Protein AF-C3VTH7-F1 (afdb_monomer)

pLDDT: mean 86.6, std 9.26, range [52.28, 96.31]

Secondary structure (DSSP, 8-state):
-HHHHHHHHHHHHHHHHHHHHHHHHHHHHHHHHHHHHHHHHHHHHHHHHHHHHHHHHHTT-S-TTS-SS-HHHHHHHHHHHHHHHHHHHHHTS-HHHHHHHHHTS-HHHHHHHHHHHHHHHHHHHHHHHHHHHHHHHHHHS--SSGGGHHHHHHHHHHHHHHHHHHHHHHHHHHHHHHHHHT-S-HHHHHHHHHHHHHHHHHHHTS---HHHHHHHHHHHHHHHHHHHHHHHH-

InterPro domains:
  IPR008010 Tapt1 family [PF05346] (70-234)
  IPR008010 Tapt1 family [PTHR13317] (2-234)

Solvent-accessible surface area (backbone atoms only — not comparable to full-atom values): 13017 Å² total; per-residue (Å²): 111,70,74,58,50,53,51,52,48,59,66,44,48,61,58,56,48,50,54,51,43,52,52,45,38,52,52,52,47,51,58,53,47,37,60,72,56,52,43,58,55,50,25,51,52,37,50,49,46,63,53,50,55,56,50,36,41,74,70,66,78,47,77,89,85,62,78,87,69,55,63,68,44,52,51,38,44,53,53,44,51,46,51,53,53,37,53,57,57,54,72,72,53,61,63,68,59,53,41,54,59,59,63,74,51,54,66,71,60,51,51,53,49,50,54,52,47,53,54,47,50,57,52,47,54,58,52,44,52,58,47,52,49,52,39,51,51,62,68,56,54,87,76,90,53,81,78,61,58,66,60,45,53,60,46,48,54,50,43,44,54,49,54,39,52,50,52,51,51,53,50,53,49,41,43,50,50,40,46,47,73,73,38,91,56,60,64,54,55,52,52,56,53,52,50,54,51,54,53,50,55,58,54,74,75,51,89,71,55,75,69,58,46,51,54,49,53,55,49,50,33,52,49,51,47,50,53,52,50,43,61,69,74,93

Organism: Anopheles gambiae (NCBI:txid7165)

Sequence (234 aa):
SARREKIYSFFKIPRELESFVLYGVLQCADSFLYIYTFLPIRYLLALWALITRPLARCLGLRRPSQRLLAPAEICDLLKGTIWIICSYTLLYVDTNMLYHMIKSQSIIKLYIFYNMLEVGDRLLSAFGQDTIDALFWTATEPKHSKRQHLGTIPHFLFAIVYVTMHSVLVMFQATSLNVAINSNNKGLLTIMMSNNFVELKGSVFKKFDKNNLFQLSCSDVRERFHLSVLMLIV

Nearest PDB structures (foldseek):
  2q13-assembly1_A-2  TM=1.975E-01  e=2.210E-01  Homo sapiens
  2z0o-assembly1_A-2  TM=2.169E-01  e=4.502E-01  Homo sapiens
  5oge-assembly1_A  TM=1.852E-01  e=6.761E-01  Saccharomyces cerevisiae S288C

Radius of gyration: 23.54 Å; Cα contacts (8 Å, |Δi|>4): 114; chains: 1; bounding box: 56×56×72 Å

Mean predicted aligned error: 7.2 Å

Foldseek 3Di:
DVVVVVVVVVVVVVVVLVVVLVVLLVVLVVVVVCLVPVLVVLLVVLVVLLPVQVVCVVVVNDDPPDDSDDLVSQLSNLSVVLVVLLVVLVVPDDLVVLLVVLLPDDLVVLLVVLVVLVVVLVVLVVVLVVLSVVLSCLSNDDDPDPVSVVVNVVSSVVNSVSSNVSVVSLSN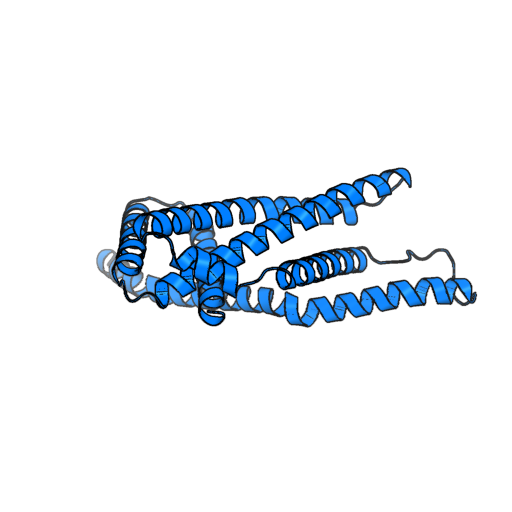NLSSVVSQVPDPPCVSVVVVVVVVVVVVVVVVPDDDDPVRVVVVSSVVSSVVSSVVVSVVVD

Structure (mmCIF, N/CA/C/O backbone):
data_AF-C3VTH7-F1
#
_entry.id   AF-C3VTH7-F1
#
loop_
_atom_site.group_PDB
_atom_site.id
_atom_site.type_symbol
_atom_site.label_atom_id
_atom_site.label_alt_id
_atom_site.label_comp_id
_atom_site.label_asym_id
_atom_site.label_entity_id
_atom_site.label_seq_id
_atom_site.pdbx_PDB_ins_code
_atom_site.Cartn_x
_atom_site.Cartn_y
_atom_site.Cartn_z
_atom_site.occupancy
_atom_site.B_iso_or_equiv
_atom_site.auth_seq_id
_atom_site.auth_comp_id
_atom_site.auth_asym_id
_atom_site.auth_atom_id
_atom_site.pdbx_PDB_model_num
ATOM 1 N N . SER A 1 1 ? -3.922 33.456 32.406 1.00 75.25 1 SER A N 1
ATOM 2 C CA . SER A 1 1 ? -3.815 33.304 30.937 1.00 75.25 1 SER A CA 1
ATOM 3 C C . SER A 1 1 ? -3.544 31.853 30.545 1.00 75.25 1 SER A C 1
ATOM 5 O O . SER A 1 1 ? -4.412 31.254 29.923 1.00 75.25 1 SER A O 1
ATOM 7 N N . ALA A 1 2 ? -2.457 31.234 31.023 1.00 79.88 2 ALA A N 1
ATOM 8 C CA . ALA A 1 2 ? -2.012 29.887 30.620 1.00 79.88 2 ALA A CA 1
ATOM 9 C C . ALA A 1 2 ? -3.057 28.747 30.717 1.00 79.88 2 ALA A C 1
ATOM 11 O O . ALA A 1 2 ? -3.086 27.856 29.873 1.00 79.88 2 ALA A O 1
ATOM 12 N N . ARG A 1 3 ? -3.953 28.749 31.721 1.00 81.75 3 ARG A N 1
ATOM 13 C CA . ARG A 1 3 ? -5.015 27.723 31.835 1.00 81.75 3 ARG A CA 1
ATOM 14 C C . ARG A 1 3 ? -6.080 27.851 30.737 1.00 81.75 3 ARG A C 1
ATOM 16 O O . ARG A 1 3 ? -6.577 26.834 30.271 1.00 81.75 3 ARG A O 1
ATOM 23 N N . ARG A 1 4 ? -6.401 29.079 30.308 1.00 84.81 4 ARG A N 1
ATOM 24 C CA . ARG A 1 4 ? -7.339 29.336 29.201 1.00 84.81 4 ARG A CA 1
ATOM 25 C C . ARG A 1 4 ? -6.713 28.972 27.856 1.00 84.81 4 ARG A C 1
ATOM 27 O O . ARG A 1 4 ? -7.363 28.317 27.055 1.00 84.81 4 ARG A O 1
ATOM 34 N N . GLU A 1 5 ? -5.441 29.304 27.648 1.00 85.00 5 GLU A N 1
ATOM 35 C CA . GLU A 1 5 ? -4.697 28.914 26.439 1.00 85.00 5 GLU A CA 1
ATOM 36 C C . GLU A 1 5 ? -4.624 27.398 26.262 1.00 85.00 5 GLU A C 1
ATOM 38 O O . GLU A 1 5 ? -4.862 26.908 25.166 1.00 85.00 5 GLU A O 1
ATOM 43 N N . LYS A 1 6 ? -4.394 26.631 27.338 1.00 85.94 6 LYS A N 1
ATOM 44 C CA . LYS A 1 6 ? -4.433 25.159 27.271 1.00 85.94 6 LYS A CA 1
ATOM 45 C C . LYS A 1 6 ? -5.787 24.623 26.803 1.00 85.94 6 LYS A C 1
ATOM 47 O O . LYS A 1 6 ? -5.818 23.671 26.032 1.00 85.94 6 LYS A O 1
ATOM 52 N N . ILE A 1 7 ? -6.886 25.234 27.246 1.00 87.75 7 ILE A N 1
ATOM 53 C CA . ILE A 1 7 ? -8.241 24.844 26.835 1.00 87.75 7 ILE A CA 1
ATOM 54 C C . ILE A 1 7 ? -8.470 25.192 25.359 1.00 87.75 7 ILE A C 1
ATOM 56 O O . ILE A 1 7 ? -8.942 24.346 24.607 1.00 87.75 7 ILE A O 1
ATOM 60 N N . TYR A 1 8 ? -8.075 26.387 24.912 1.00 88.31 8 TYR A N 1
ATOM 61 C CA . TYR A 1 8 ? -8.173 26.754 23.494 1.00 88.31 8 TYR A CA 1
ATOM 62 C C . TYR A 1 8 ? -7.322 25.850 22.598 1.00 88.31 8 TYR A C 1
ATOM 64 O O . TYR A 1 8 ? -7.794 25.408 21.553 1.00 88.31 8 TYR A O 1
ATOM 72 N N . SER A 1 9 ? -6.106 25.507 23.028 1.00 85.81 9 SER A N 1
ATOM 73 C CA . SER A 1 9 ? -5.268 24.528 22.336 1.00 85.81 9 SER A CA 1
ATOM 74 C C . SER A 1 9 ? -5.936 23.156 22.283 1.00 85.81 9 SER A C 1
ATOM 76 O O . SER A 1 9 ? -5.917 22.527 21.232 1.00 85.81 9 SER A O 1
ATOM 78 N N . PHE A 1 10 ? -6.594 22.715 23.359 1.00 87.94 10 PHE A N 1
ATOM 79 C CA . PHE A 1 10 ? -7.331 21.450 23.379 1.00 87.94 10 PHE A CA 1
ATOM 80 C C . PHE A 1 10 ? -8.460 21.404 22.341 1.00 87.94 10 PHE A C 1
ATOM 82 O O . PHE A 1 10 ? -8.601 20.403 21.648 1.00 87.94 10 PHE A O 1
ATOM 89 N N . PHE A 1 11 ? -9.205 22.500 22.164 1.00 88.75 11 PHE A N 1
ATOM 90 C CA . PHE A 1 11 ? -10.231 22.599 21.118 1.00 88.75 11 PHE A CA 1
ATOM 91 C C . PHE A 1 11 ? -9.657 22.745 19.703 1.00 88.75 11 PHE A C 1
ATOM 93 O O . PHE A 1 11 ? -10.297 22.336 18.738 1.00 88.75 11 PHE A O 1
ATOM 100 N N . LYS A 1 12 ? -8.452 23.308 19.558 1.00 91.38 12 LYS A N 1
ATOM 101 C CA . LYS A 1 12 ? -7.790 23.462 18.256 1.00 91.38 12 LYS A CA 1
ATOM 102 C C . LYS A 1 12 ? -7.184 22.151 17.743 1.00 91.38 12 LYS A C 1
ATOM 104 O O . LYS A 1 12 ? -7.258 21.885 16.549 1.00 91.38 12 LYS A O 1
ATOM 109 N N . ILE A 1 13 ? -6.633 21.322 18.634 1.00 90.38 13 ILE A N 1
ATOM 110 C CA . ILE A 1 13 ? -5.997 20.036 18.297 1.00 90.38 13 ILE A CA 1
ATOM 111 C C . ILE A 1 13 ? -6.850 19.142 17.377 1.00 90.38 13 ILE A C 1
ATOM 113 O O . ILE A 1 13 ? -6.311 18.730 16.353 1.00 90.38 13 ILE A O 1
ATOM 117 N N . PRO A 1 14 ? -8.136 18.840 17.656 1.00 90.75 14 PRO A N 1
ATOM 118 C CA . PRO A 1 14 ? -8.921 17.955 16.794 1.00 90.75 14 PRO A CA 1
ATOM 119 C C . PRO A 1 14 ? -9.104 18.515 15.379 1.00 90.75 14 PRO A C 1
ATOM 121 O O . PRO A 1 14 ? -9.050 17.752 14.424 1.00 90.75 14 PRO A O 1
ATOM 124 N N . ARG A 1 15 ? -9.240 19.838 15.226 1.00 91.19 15 ARG A N 1
ATOM 125 C CA . ARG A 1 15 ? -9.396 20.484 13.913 1.00 91.19 15 ARG A CA 1
ATOM 126 C C . ARG A 1 15 ? -8.121 20.410 13.067 1.00 91.19 15 ARG A C 1
ATOM 128 O O . ARG A 1 15 ? -8.181 20.170 11.862 1.00 91.19 15 ARG A O 1
ATOM 135 N N . GLU A 1 16 ? -6.966 20.626 13.692 1.00 92.31 16 GLU A N 1
ATOM 136 C CA . GLU A 1 16 ? -5.665 20.495 13.019 1.00 92.31 16 GLU A CA 1
ATOM 137 C C . GLU A 1 16 ? -5.366 19.025 12.685 1.00 92.31 16 GLU A C 1
ATOM 139 O O . GLU A 1 16 ? -4.885 18.721 11.595 1.00 92.31 16 GLU A O 1
ATOM 144 N N . LEU A 1 17 ? -5.713 18.102 13.593 1.00 91.56 17 LEU A N 1
ATOM 145 C CA . LEU A 1 17 ? -5.607 16.659 13.371 1.00 91.56 17 LEU A CA 1
ATOM 146 C C . LEU A 1 17 ? -6.483 16.214 12.193 1.00 91.56 17 LEU A C 1
ATOM 148 O O . LEU A 1 17 ? -6.014 15.478 11.335 1.00 91.56 17 LEU A O 1
ATOM 152 N N . GLU A 1 18 ? -7.734 16.667 12.128 1.00 93.06 18 GLU A N 1
ATOM 153 C CA . GLU A 1 18 ? -8.658 16.333 11.041 1.00 93.06 18 GLU A CA 1
ATOM 154 C C . GLU A 1 18 ? -8.137 16.828 9.686 1.00 93.06 18 GLU A C 1
ATOM 156 O O . GLU A 1 18 ? -8.137 16.077 8.712 1.00 93.06 18 GLU A O 1
ATOM 161 N N . SER A 1 19 ? -7.596 18.049 9.641 1.00 94.19 19 SER A N 1
ATOM 162 C CA . SER A 1 19 ? -6.969 18.599 8.431 1.00 94.19 19 SER A CA 1
ATOM 163 C C . SER A 1 19 ? -5.752 17.772 7.992 1.00 94.19 19 SER A C 1
ATOM 165 O O . SER A 1 19 ? -5.586 17.493 6.805 1.00 94.19 19 SER A O 1
ATOM 167 N N . PHE A 1 20 ? -4.925 17.331 8.947 1.00 95.19 20 PHE A N 1
ATOM 168 C CA . PHE A 1 20 ? -3.791 16.440 8.689 1.00 95.19 20 PHE A CA 1
ATOM 169 C C . PHE A 1 20 ? -4.238 15.068 8.163 1.00 95.19 20 PHE A C 1
ATOM 171 O O . PHE A 1 20 ? -3.686 14.584 7.175 1.00 95.19 20 PHE A O 1
ATOM 178 N N . VAL A 1 21 ? -5.251 14.457 8.786 1.00 94.38 21 VAL A N 1
ATOM 179 C CA . VAL A 1 21 ? -5.794 13.157 8.366 1.00 94.38 21 VAL A CA 1
ATOM 180 C C . VAL A 1 21 ? -6.370 13.252 6.957 1.00 94.38 21 VAL A C 1
ATOM 182 O O . VAL A 1 21 ? -6.056 12.405 6.128 1.00 94.38 21 VAL A O 1
ATOM 185 N N . LEU A 1 22 ? -7.149 14.295 6.652 1.00 95.19 22 LEU A N 1
ATOM 186 C CA . LEU A 1 22 ? -7.720 14.497 5.320 1.00 95.19 22 LEU A CA 1
ATOM 187 C C . LEU A 1 22 ? -6.626 14.639 4.253 1.00 95.19 22 LEU A C 1
ATOM 189 O O . LEU A 1 22 ? -6.685 13.971 3.222 1.00 95.19 22 LEU A O 1
ATOM 193 N N . TYR A 1 23 ? -5.608 15.465 4.513 1.00 96.31 23 TYR A N 1
ATOM 194 C CA . TYR A 1 23 ? -4.475 15.621 3.602 1.00 96.31 23 TYR A CA 1
ATOM 195 C C . TYR A 1 23 ? -3.730 14.298 3.384 1.00 96.31 23 TYR A C 1
ATOM 197 O O . TYR A 1 23 ? -3.434 13.932 2.248 1.00 96.31 23 TYR A O 1
ATOM 205 N N . GLY A 1 24 ? -3.461 13.545 4.453 1.00 96.12 24 GLY A N 1
ATOM 206 C CA . GLY A 1 24 ? -2.778 12.261 4.336 1.00 96.12 24 GLY A CA 1
ATOM 207 C C . GLY A 1 24 ? -3.615 11.200 3.609 1.00 96.12 24 GLY A C 1
ATOM 208 O O . GLY A 1 24 ? -3.067 10.460 2.798 1.00 96.12 24 GLY A O 1
ATOM 209 N N . VAL A 1 25 ? -4.940 11.168 3.805 1.00 95.50 25 VAL A N 1
ATOM 210 C CA . VAL A 1 25 ? -5.847 10.292 3.041 1.00 95.50 25 VAL A CA 1
ATOM 211 C C . VAL A 1 25 ? -5.816 10.645 1.554 1.00 95.50 25 VAL A C 1
ATOM 213 O O . VAL A 1 25 ? -5.719 9.743 0.725 1.00 95.50 25 VAL A O 1
ATOM 216 N N . LEU A 1 26 ? -5.840 11.935 1.201 1.00 96.25 26 LEU A N 1
ATOM 217 C CA . LEU A 1 26 ? -5.715 12.381 -0.191 1.00 96.25 26 LEU A CA 1
ATOM 218 C C . LEU A 1 26 ? -4.360 11.989 -0.799 1.00 96.25 26 LEU A C 1
ATOM 220 O O . LEU A 1 26 ? -4.320 11.526 -1.934 1.00 96.25 26 LEU A O 1
ATOM 224 N N . GLN A 1 27 ? -3.267 12.095 -0.039 1.00 96.19 27 GLN A N 1
ATOM 225 C CA . GLN A 1 27 ? -1.937 11.663 -0.480 1.00 96.19 27 GLN A CA 1
ATOM 226 C C . GLN A 1 27 ? -1.866 10.142 -0.714 1.00 96.19 27 GLN A C 1
ATOM 228 O O . GLN A 1 27 ? -1.263 9.682 -1.690 1.00 96.19 27 GLN A O 1
ATOM 233 N N . CYS A 1 28 ? -2.479 9.346 0.167 1.00 95.50 28 CYS A N 1
ATOM 234 C CA . CYS A 1 28 ? -2.591 7.898 -0.013 1.00 95.50 28 CYS A CA 1
ATOM 235 C C . CYS A 1 28 ? -3.458 7.550 -1.230 1.00 95.50 28 CYS A C 1
ATOM 237 O O . CYS A 1 28 ? -3.086 6.669 -2.004 1.00 95.50 28 CYS A O 1
ATOM 239 N N . ALA A 1 29 ? -4.567 8.267 -1.430 1.00 95.19 29 ALA A N 1
ATOM 240 C CA . ALA A 1 29 ? -5.443 8.098 -2.583 1.00 95.19 29 ALA A CA 1
ATOM 241 C C . ALA A 1 29 ? -4.725 8.424 -3.900 1.00 95.19 29 ALA A C 1
ATOM 243 O O . ALA A 1 29 ? -4.806 7.631 -4.833 1.00 95.19 29 ALA A O 1
ATOM 244 N N . ASP A 1 30 ? -3.972 9.525 -3.964 1.00 96.19 30 ASP A N 1
ATOM 245 C CA . ASP A 1 30 ? -3.136 9.878 -5.119 1.00 96.19 30 ASP A CA 1
ATOM 246 C C . ASP A 1 30 ? -2.111 8.775 -5.429 1.00 96.19 30 ASP A C 1
ATOM 248 O O . ASP A 1 30 ? -2.040 8.271 -6.550 1.00 96.19 30 ASP A O 1
ATOM 252 N N . SER A 1 31 ? -1.399 8.299 -4.402 1.00 93.81 31 SER A N 1
ATOM 253 C CA . SER A 1 31 ? -0.416 7.215 -4.540 1.00 93.81 31 SER A CA 1
ATOM 254 C C . SER A 1 31 ? -1.052 5.904 -5.022 1.00 93.81 31 SER A C 1
ATOM 256 O O . SER A 1 31 ? -0.468 5.191 -5.837 1.00 93.81 31 SER A O 1
ATOM 258 N N . PHE A 1 32 ? -2.258 5.582 -4.548 1.00 93.44 32 PHE A N 1
ATOM 259 C CA . PHE A 1 32 ? -3.018 4.410 -4.979 1.00 93.44 32 PHE A CA 1
ATOM 260 C C . PHE A 1 32 ? -3.495 4.555 -6.430 1.00 93.44 32 PHE A C 1
ATOM 262 O O . PHE A 1 32 ? -3.259 3.670 -7.252 1.00 93.44 32 PHE A O 1
ATOM 269 N N . LEU A 1 33 ? -4.100 5.693 -6.779 1.00 93.81 33 LEU A N 1
ATOM 270 C CA . LEU A 1 33 ? -4.571 5.988 -8.133 1.00 93.81 33 LEU A CA 1
ATOM 271 C C . LEU A 1 33 ? -3.427 6.020 -9.147 1.00 93.81 33 LEU A C 1
ATOM 273 O O . LEU A 1 33 ? -3.621 5.604 -10.291 1.00 93.81 33 LEU A O 1
ATOM 277 N N . TYR A 1 34 ? -2.229 6.442 -8.740 1.00 94.31 34 TYR A N 1
ATOM 278 C CA . TYR A 1 34 ? -1.039 6.413 -9.584 1.00 94.31 34 TYR A CA 1
ATOM 279 C C . TYR A 1 34 ? -0.721 5.004 -10.107 1.00 94.31 34 TYR A C 1
ATOM 281 O O . TYR A 1 34 ? -0.370 4.843 -11.280 1.00 94.31 34 TYR A O 1
ATOM 289 N N . ILE A 1 35 ? -0.893 3.977 -9.268 1.00 92.12 35 ILE A N 1
ATOM 290 C CA . ILE A 1 35 ? -0.658 2.573 -9.639 1.00 92.12 35 ILE A CA 1
ATOM 291 C C . ILE A 1 35 ? -1.654 2.117 -10.715 1.00 92.12 35 ILE A C 1
ATOM 293 O O . ILE A 1 35 ? -1.272 1.382 -11.619 1.00 92.12 35 ILE A O 1
ATOM 297 N N . TYR A 1 36 ? -2.908 2.573 -10.670 1.00 89.88 36 TYR A N 1
ATOM 298 C CA . TYR A 1 36 ? -3.930 2.161 -11.642 1.00 89.88 36 TYR A CA 1
ATOM 299 C C . TYR A 1 36 ? -3.948 2.994 -12.925 1.00 89.88 36 TYR A C 1
ATOM 301 O O . TYR A 1 36 ? -4.360 2.494 -13.966 1.00 89.88 36 TYR A O 1
ATOM 309 N N . THR A 1 37 ? -3.528 4.258 -12.873 1.00 92.81 37 THR A N 1
ATOM 310 C CA . THR A 1 37 ? -3.651 5.189 -14.007 1.00 92.81 37 THR A CA 1
ATOM 311 C C . THR A 1 37 ? -2.321 5.391 -14.726 1.00 92.81 37 THR A C 1
ATOM 313 O O . THR A 1 37 ? -2.178 5.043 -15.897 1.00 92.81 37 THR A O 1
ATOM 316 N N . PHE A 1 38 ? -1.315 5.913 -14.028 1.00 93.31 38 PHE A N 1
ATOM 317 C CA . PHE A 1 38 ? -0.040 6.299 -14.628 1.00 93.31 38 PHE A CA 1
ATOM 318 C C . PHE A 1 38 ? 0.894 5.112 -14.870 1.00 93.31 38 PHE A C 1
ATOM 320 O O . PHE A 1 38 ? 1.565 5.068 -15.904 1.00 93.31 38 PHE A O 1
ATOM 327 N N . LEU A 1 39 ? 0.946 4.143 -13.952 1.00 91.75 39 LEU A N 1
ATOM 328 C CA . LEU A 1 39 ? 1.825 2.978 -14.081 1.00 91.75 39 LEU A CA 1
ATOM 329 C C . LEU A 1 39 ? 1.565 2.142 -15.353 1.00 91.75 39 LEU A C 1
ATOM 331 O O . LEU A 1 39 ? 2.543 1.880 -16.056 1.00 91.75 39 LEU A O 1
ATOM 335 N N . PRO A 1 40 ? 0.323 1.747 -15.717 1.00 92.19 40 PRO A N 1
ATOM 336 C CA . PRO A 1 40 ? 0.098 0.963 -16.933 1.00 92.19 40 PRO A CA 1
ATOM 337 C C . PRO A 1 40 ? 0.444 1.746 -18.203 1.00 92.19 40 PRO A C 1
ATOM 339 O O . PRO A 1 40 ? 1.038 1.185 -19.122 1.00 92.19 40 PRO A O 1
ATOM 342 N N . ILE A 1 41 ? 0.159 3.052 -18.246 1.00 92.62 41 ILE A N 1
ATOM 343 C CA . ILE A 1 41 ? 0.527 3.910 -19.383 1.00 92.62 41 ILE A CA 1
ATOM 344 C C . ILE A 1 41 ? 2.052 3.944 -19.546 1.00 92.62 41 ILE A C 1
ATOM 346 O O . ILE A 1 41 ? 2.569 3.713 -20.640 1.00 92.62 41 ILE A O 1
ATOM 350 N N . ARG A 1 42 ? 2.794 4.175 -18.454 1.00 92.31 42 ARG A N 1
ATOM 351 C CA . ARG A 1 42 ? 4.266 4.175 -18.464 1.00 92.31 42 ARG A CA 1
ATOM 352 C C . ARG A 1 42 ? 4.841 2.812 -18.836 1.00 92.31 42 ARG A C 1
ATOM 354 O O . ARG A 1 42 ? 5.802 2.751 -19.600 1.00 92.31 42 ARG A O 1
ATOM 361 N N . TYR A 1 43 ? 4.232 1.731 -18.354 1.00 92.12 43 TYR A N 1
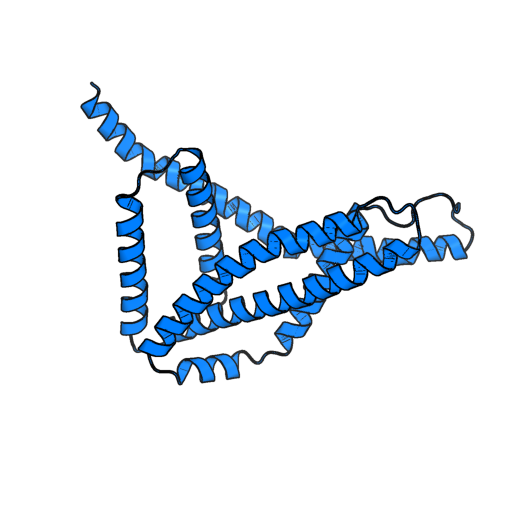ATOM 362 C CA . TYR A 1 43 ? 4.615 0.366 -18.697 1.00 92.12 43 TYR A CA 1
ATOM 363 C C . TYR A 1 43 ? 4.476 0.097 -20.201 1.00 92.12 43 TYR A C 1
ATOM 365 O O . TYR A 1 43 ? 5.417 -0.390 -20.826 1.00 92.12 43 TYR A O 1
ATOM 373 N N . LEU A 1 44 ? 3.347 0.481 -20.809 1.00 91.31 44 LEU A N 1
ATOM 374 C CA . LEU A 1 44 ? 3.117 0.336 -22.250 1.00 91.31 44 LEU A CA 1
ATOM 375 C C . LEU A 1 44 ? 4.106 1.164 -23.079 1.00 91.31 44 LEU A C 1
ATOM 377 O O . LEU A 1 44 ? 4.642 0.664 -24.067 1.00 91.31 44 LEU A O 1
ATOM 381 N N . LEU A 1 45 ? 4.403 2.400 -22.666 1.00 89.12 45 LEU A N 1
ATOM 382 C CA . LEU A 1 45 ? 5.404 3.242 -23.331 1.00 89.12 45 LEU A CA 1
ATOM 383 C C . LEU A 1 45 ? 6.813 2.640 -23.241 1.00 89.12 45 LEU A C 1
ATOM 385 O O . LEU A 1 45 ? 7.539 2.616 -24.238 1.00 89.12 45 LEU A O 1
ATOM 389 N N . ALA A 1 46 ? 7.193 2.116 -22.074 1.00 88.75 46 ALA A N 1
ATOM 390 C CA . ALA A 1 46 ? 8.476 1.448 -21.882 1.00 88.75 46 ALA A CA 1
ATOM 391 C C . ALA A 1 46 ? 8.570 0.150 -22.703 1.00 88.75 46 ALA A C 1
ATOM 393 O O . ALA A 1 46 ? 9.618 -0.136 -23.283 1.00 88.75 46 ALA A O 1
ATOM 394 N N . LEU A 1 47 ? 7.472 -0.602 -22.825 1.00 88.00 47 LEU A N 1
ATOM 395 C CA . LEU A 1 47 ? 7.389 -1.807 -23.653 1.00 88.00 47 LEU A CA 1
ATOM 396 C C . LEU A 1 47 ? 7.471 -1.474 -25.151 1.00 88.00 47 LEU A C 1
ATOM 398 O O . LEU A 1 47 ? 8.220 -2.110 -25.893 1.00 88.00 47 LEU A O 1
ATOM 402 N N . TRP A 1 48 ? 6.789 -0.416 -25.593 1.00 88.06 48 TRP A N 1
ATOM 403 C CA . TRP A 1 48 ? 6.905 0.104 -26.956 1.00 88.06 48 TRP A CA 1
ATOM 404 C C . TRP A 1 48 ? 8.338 0.544 -27.278 1.00 88.06 48 TRP A C 1
ATOM 406 O O . TRP A 1 48 ? 8.882 0.203 -28.332 1.00 88.06 48 TRP A O 1
ATOM 416 N N . ALA A 1 49 ? 8.995 1.251 -26.357 1.00 84.81 49 ALA A N 1
ATOM 417 C CA . ALA A 1 49 ? 10.403 1.613 -26.481 1.00 84.81 49 ALA A CA 1
ATOM 418 C C . ALA A 1 49 ? 11.316 0.372 -26.507 1.00 84.81 49 ALA A C 1
ATOM 420 O O . ALA A 1 49 ? 12.258 0.314 -27.296 1.00 84.81 49 ALA A O 1
ATOM 421 N N . LEU A 1 50 ? 11.032 -0.651 -25.702 1.00 84.00 50 LEU A N 1
ATOM 422 C CA . LEU A 1 50 ? 11.796 -1.898 -25.701 1.00 84.00 50 LEU A CA 1
ATOM 423 C C . LEU A 1 50 ? 11.718 -2.633 -27.049 1.00 84.00 50 LEU A C 1
ATOM 425 O O . LEU A 1 50 ? 12.712 -3.227 -27.448 1.00 84.00 50 LEU A O 1
ATOM 429 N N . ILE A 1 51 ? 10.591 -2.560 -27.767 1.00 84.75 51 ILE A N 1
ATOM 430 C CA . ILE A 1 51 ? 10.384 -3.231 -29.065 1.00 84.75 51 ILE A CA 1
ATOM 431 C C . ILE A 1 51 ? 10.909 -2.390 -30.241 1.00 84.75 51 ILE A C 1
ATOM 433 O O . ILE A 1 51 ? 11.629 -2.889 -31.107 1.00 84.75 51 ILE A O 1
ATOM 437 N N . THR A 1 52 ? 10.591 -1.095 -30.285 1.00 81.69 52 THR A N 1
ATOM 438 C CA . THR A 1 52 ? 10.925 -0.223 -31.429 1.00 81.69 52 THR A CA 1
ATOM 439 C C . THR A 1 52 ? 12.413 0.095 -31.539 1.00 81.69 52 THR A C 1
ATOM 441 O O . THR A 1 52 ? 12.955 0.176 -32.642 1.00 81.69 52 THR A O 1
ATOM 444 N N . ARG A 1 53 ? 13.114 0.259 -30.412 1.00 81.56 53 ARG A N 1
ATOM 445 C CA . ARG A 1 53 ? 14.540 0.622 -30.385 1.00 81.56 53 ARG A CA 1
ATOM 446 C C . ARG A 1 53 ? 15.474 -0.469 -30.951 1.00 81.56 53 ARG A C 1
ATOM 448 O O . ARG A 1 53 ? 16.371 -0.096 -31.711 1.00 81.56 53 ARG A O 1
ATOM 455 N N . PRO A 1 54 ? 15.314 -1.775 -30.649 1.00 76.12 54 PRO A N 1
ATOM 456 C CA . PRO A 1 54 ? 16.082 -2.833 -31.306 1.00 76.12 54 PRO A CA 1
ATOM 457 C C . PRO A 1 54 ? 15.653 -3.056 -32.760 1.00 76.12 54 PRO A C 1
ATOM 459 O O . PRO A 1 54 ? 16.520 -3.305 -33.593 1.00 76.12 54 PRO A O 1
ATOM 462 N N . LEU A 1 55 ? 14.367 -2.891 -33.096 1.00 78.81 55 LEU A N 1
ATOM 463 C CA . LEU A 1 55 ? 13.889 -3.006 -34.478 1.00 78.81 55 LEU A CA 1
ATOM 464 C C . LEU A 1 55 ? 14.490 -1.910 -35.378 1.00 78.81 55 LEU A C 1
ATOM 466 O O . LEU A 1 55 ? 15.023 -2.205 -36.442 1.00 78.81 55 LEU A O 1
ATOM 470 N N . ALA A 1 56 ? 14.525 -0.658 -34.908 1.00 74.31 56 ALA A N 1
ATOM 471 C CA . ALA A 1 56 ? 15.174 0.457 -35.606 1.00 74.31 56 ALA A CA 1
ATOM 472 C C . ALA A 1 56 ? 16.701 0.291 -35.718 1.00 74.31 56 ALA A C 1
ATOM 474 O O . ALA A 1 56 ? 17.314 0.783 -36.665 1.00 74.31 56 ALA A O 1
ATOM 475 N N . ARG A 1 57 ? 17.327 -0.415 -34.763 1.00 70.25 57 ARG A N 1
ATOM 476 C CA . ARG A 1 57 ? 18.741 -0.809 -34.843 1.00 70.25 57 ARG A CA 1
ATOM 477 C C . ARG A 1 57 ? 18.957 -1.892 -35.902 1.00 70.25 57 ARG A C 1
ATOM 479 O O . ARG A 1 57 ? 19.931 -1.810 -36.640 1.00 70.25 57 ARG A O 1
ATOM 486 N N . CYS A 1 58 ? 18.056 -2.871 -35.984 1.00 72.06 58 CYS A N 1
ATOM 487 C CA . CYS A 1 58 ? 18.084 -3.936 -36.988 1.00 72.06 58 CYS A CA 1
ATOM 488 C C . CYS A 1 58 ? 17.873 -3.382 -38.409 1.00 72.06 58 CYS A C 1
ATOM 490 O O . CYS A 1 58 ? 18.564 -3.794 -39.332 1.00 72.06 58 CYS A O 1
ATOM 492 N N . LEU A 1 59 ? 17.014 -2.367 -38.556 1.00 78.25 59 LEU A N 1
ATOM 493 C CA . LEU A 1 59 ? 16.765 -1.641 -39.809 1.00 78.25 59 LEU A CA 1
ATOM 494 C C . LEU A 1 59 ? 17.851 -0.602 -40.166 1.00 78.25 59 LEU A C 1
ATOM 496 O O . LEU A 1 59 ? 17.713 0.105 -41.157 1.00 78.25 59 LEU A O 1
ATOM 500 N N . GLY A 1 60 ? 18.922 -0.468 -39.373 1.00 67.88 60 GLY A N 1
ATOM 501 C CA . GLY A 1 60 ? 20.048 0.431 -39.669 1.00 67.88 60 GLY A CA 1
ATOM 502 C C . GLY A 1 60 ? 19.792 1.930 -39.443 1.00 67.88 60 GLY A C 1
ATOM 503 O O . GLY A 1 60 ? 20.697 2.735 -39.646 1.00 67.88 60 GLY A O 1
ATOM 504 N N . LEU A 1 61 ? 18.608 2.329 -38.961 1.00 67.75 61 LEU A N 1
ATOM 505 C CA . LEU A 1 61 ? 18.237 3.736 -38.743 1.00 67.75 61 LEU A CA 1
ATOM 506 C C . LEU A 1 61 ? 18.843 4.359 -37.466 1.00 67.75 61 LEU A C 1
ATOM 508 O O . LEU A 1 61 ? 18.660 5.554 -37.225 1.00 67.75 61 LEU A O 1
ATOM 512 N N . ARG A 1 62 ? 19.545 3.594 -36.611 1.00 60.81 62 ARG A N 1
ATOM 513 C CA . ARG A 1 62 ? 19.995 4.086 -35.293 1.00 60.81 62 ARG A CA 1
ATOM 514 C C . ARG A 1 62 ? 21.439 3.728 -34.934 1.00 60.81 62 ARG A C 1
ATOM 516 O O . ARG A 1 62 ? 21.854 2.576 -35.021 1.00 60.81 62 ARG A O 1
ATOM 523 N N . ARG A 1 63 ? 22.191 4.725 -34.437 1.00 58.75 63 ARG A N 1
ATOM 524 C CA . ARG A 1 63 ? 23.584 4.571 -33.976 1.00 58.75 63 ARG A CA 1
ATOM 525 C C . ARG A 1 63 ? 23.684 3.637 -32.750 1.00 58.75 63 ARG A C 1
ATOM 527 O O . ARG A 1 63 ? 22.902 3.788 -31.811 1.00 58.75 63 ARG A O 1
ATOM 534 N N . PRO A 1 64 ? 24.688 2.740 -32.691 1.00 57.47 64 PRO A N 1
ATOM 535 C CA . PRO A 1 64 ? 24.820 1.699 -31.662 1.00 57.47 64 PRO A CA 1
ATOM 536 C C . PRO A 1 64 ? 25.205 2.196 -30.255 1.00 57.47 64 PRO A C 1
ATOM 538 O O . PRO A 1 64 ? 25.228 1.390 -29.329 1.00 57.47 64 PRO A O 1
ATOM 541 N N . SER A 1 65 ? 25.521 3.486 -30.088 1.00 52.28 65 SER A N 1
ATOM 542 C CA . SER A 1 65 ? 26.144 4.034 -28.870 1.00 52.28 65 SER A CA 1
ATOM 543 C C . SER A 1 65 ? 25.164 4.542 -27.800 1.00 52.28 65 SER A C 1
ATOM 545 O O . SER A 1 65 ? 25.599 4.933 -26.718 1.00 52.28 65 SER A O 1
ATOM 547 N N . GLN A 1 66 ? 23.856 4.580 -28.062 1.00 6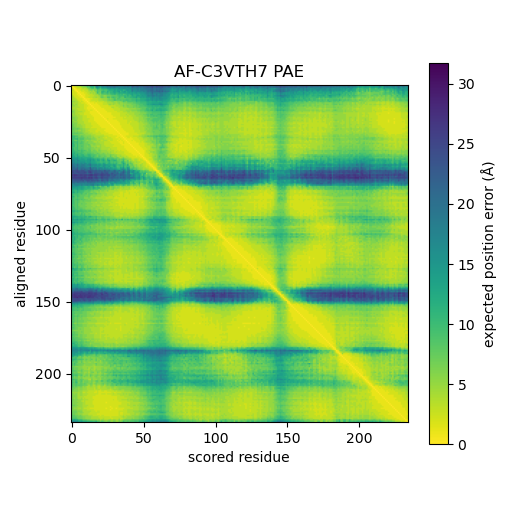0.09 66 GLN A N 1
ATOM 548 C CA . GLN A 1 66 ? 22.877 5.018 -27.061 1.00 60.09 66 GLN A CA 1
ATOM 549 C C . GLN A 1 66 ? 22.425 3.840 -26.187 1.00 60.09 66 GLN A C 1
ATOM 551 O O . GLN A 1 66 ? 22.139 2.758 -26.706 1.00 60.09 66 GLN A O 1
ATOM 556 N N . ARG A 1 67 ? 22.337 4.046 -24.861 1.00 61.81 67 ARG A N 1
ATOM 557 C CA . ARG A 1 67 ? 21.740 3.062 -23.937 1.00 61.81 67 ARG A CA 1
ATOM 558 C C . ARG A 1 67 ? 20.335 2.699 -24.426 1.00 61.81 67 ARG A C 1
ATOM 560 O O . ARG A 1 67 ? 19.560 3.586 -24.778 1.00 61.81 67 ARG A O 1
ATOM 567 N N . LEU A 1 68 ? 20.028 1.398 -24.465 1.00 62.75 68 LEU A N 1
ATOM 568 C CA . LEU A 1 68 ? 18.762 0.906 -25.015 1.00 62.75 68 LEU A CA 1
ATOM 569 C C . LEU A 1 68 ? 17.558 1.394 -24.205 1.00 62.75 68 LEU A C 1
ATOM 571 O O . LEU A 1 68 ? 16.570 1.805 -24.808 1.00 62.75 68 LEU A O 1
ATOM 575 N N . LEU A 1 69 ? 17.649 1.368 -22.873 1.00 69.94 69 LEU A N 1
ATOM 576 C CA . LEU A 1 69 ? 16.607 1.822 -21.952 1.00 69.94 69 LEU A CA 1
ATOM 577 C C . LEU A 1 69 ? 17.193 2.762 -20.894 1.00 69.94 69 LEU A C 1
ATOM 579 O O . LEU A 1 69 ? 18.330 2.579 -20.446 1.00 69.94 69 LEU A O 1
ATOM 583 N N . ALA A 1 70 ? 16.410 3.764 -20.500 1.00 79.94 70 ALA A N 1
ATOM 584 C CA . ALA A 1 70 ? 16.723 4.608 -19.353 1.00 79.94 70 ALA A CA 1
ATOM 585 C C . ALA A 1 70 ? 16.488 3.828 -18.040 1.00 79.94 70 ALA A C 1
ATOM 587 O O . ALA A 1 70 ? 15.591 2.987 -17.993 1.00 79.94 70 ALA A O 1
ATOM 588 N N . PRO A 1 71 ? 17.226 4.116 -16.949 1.00 79.50 71 PRO A N 1
ATOM 589 C CA . PRO A 1 71 ? 17.023 3.442 -15.660 1.00 79.50 71 PRO A CA 1
ATOM 590 C C . PRO A 1 71 ? 15.577 3.536 -15.144 1.00 79.50 71 PRO A C 1
ATOM 592 O O . PRO A 1 71 ? 15.053 2.573 -14.597 1.00 79.50 71 PRO A O 1
ATOM 595 N N . ALA A 1 72 ? 14.904 4.664 -15.395 1.00 83.81 72 ALA A N 1
ATOM 596 C CA . ALA A 1 72 ? 13.497 4.854 -15.047 1.00 83.81 72 ALA A CA 1
ATOM 597 C C . ALA A 1 72 ? 12.552 3.910 -15.819 1.00 83.81 72 ALA A C 1
ATOM 599 O O . ALA A 1 72 ? 11.644 3.345 -15.218 1.00 83.81 72 ALA A O 1
ATOM 600 N N . GLU A 1 73 ? 12.802 3.683 -17.116 1.00 85.75 73 GLU A N 1
ATOM 601 C CA . GLU A 1 73 ? 12.010 2.758 -17.947 1.00 85.75 73 GLU A CA 1
ATOM 602 C C . GLU A 1 73 ? 12.145 1.310 -17.438 1.00 85.75 73 GLU A C 1
ATOM 604 O O . GLU A 1 73 ? 11.182 0.549 -17.464 1.00 85.75 73 GLU A O 1
ATOM 609 N N . ILE A 1 74 ? 13.323 0.931 -16.924 1.00 85.69 74 ILE A N 1
ATOM 610 C CA . ILE A 1 74 ? 13.567 -0.399 -16.340 1.00 85.69 74 ILE A CA 1
ATOM 611 C C . ILE A 1 74 ? 12.771 -0.577 -15.041 1.00 85.69 74 ILE A C 1
ATOM 613 O O . ILE A 1 74 ? 12.127 -1.610 -14.858 1.00 85.69 74 ILE A O 1
ATOM 617 N N . CYS A 1 75 ? 12.771 0.423 -14.155 1.00 87.75 75 CYS A N 1
ATOM 618 C CA . CYS A 1 75 ? 11.980 0.375 -12.923 1.00 87.75 75 CYS A CA 1
ATOM 619 C C . CYS A 1 75 ? 10.474 0.294 -13.207 1.00 87.75 75 CYS A C 1
ATOM 621 O O . CYS A 1 75 ? 9.772 -0.464 -12.539 1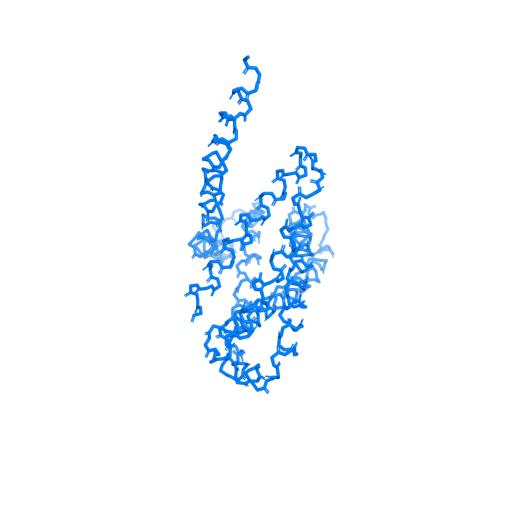.00 87.75 75 CYS A O 1
ATOM 623 N N . ASP A 1 76 ? 9.982 1.029 -14.208 1.00 90.56 76 ASP A N 1
ATOM 624 C CA . ASP A 1 76 ? 8.573 0.978 -14.615 1.00 90.56 76 ASP A CA 1
ATOM 625 C C . ASP A 1 76 ? 8.193 -0.409 -15.165 1.00 90.56 76 ASP A C 1
ATOM 627 O O . ASP A 1 76 ? 7.143 -0.947 -14.809 1.00 90.56 76 ASP A O 1
ATOM 631 N N . LEU A 1 77 ? 9.072 -1.034 -15.962 1.00 90.62 77 LEU A N 1
ATOM 632 C CA . LEU A 1 77 ? 8.884 -2.407 -16.449 1.00 90.62 77 LEU A CA 1
ATOM 633 C C . LEU A 1 77 ? 8.878 -3.436 -15.309 1.00 90.62 77 LEU A C 1
ATOM 635 O O . LEU A 1 77 ? 8.032 -4.332 -15.295 1.00 90.62 77 LEU A O 1
ATOM 639 N N . LEU A 1 78 ? 9.782 -3.312 -14.335 1.00 91.94 78 LEU A N 1
ATOM 640 C CA . LEU A 1 78 ? 9.821 -4.200 -13.166 1.00 91.94 78 LEU A CA 1
ATOM 641 C C . LEU A 1 78 ? 8.543 -4.076 -12.325 1.00 91.94 78 LEU A C 1
ATOM 643 O O . LEU A 1 78 ? 7.929 -5.084 -11.990 1.00 91.94 78 LEU A O 1
ATOM 647 N N . LYS A 1 79 ? 8.092 -2.849 -12.044 1.00 92.06 79 LYS A N 1
ATOM 648 C CA . LYS A 1 79 ? 6.837 -2.603 -11.314 1.00 92.06 79 LYS A CA 1
ATOM 649 C C . LYS A 1 79 ? 5.630 -3.192 -12.041 1.00 92.06 79 LYS A C 1
ATOM 651 O O . LYS A 1 79 ? 4.843 -3.911 -11.431 1.00 92.06 79 LYS A O 1
ATOM 656 N N . GLY A 1 80 ? 5.502 -2.917 -13.340 1.00 92.81 80 GLY A N 1
ATOM 657 C CA . GLY A 1 80 ? 4.379 -3.409 -14.136 1.00 92.81 80 GLY A CA 1
ATOM 658 C C . GLY A 1 80 ? 4.367 -4.932 -14.274 1.00 92.81 80 GLY A C 1
ATOM 659 O O . GLY A 1 80 ? 3.310 -5.541 -14.155 1.00 92.81 80 GLY A O 1
ATOM 660 N N . THR A 1 81 ? 5.530 -5.574 -14.440 1.00 92.81 81 THR A N 1
ATOM 661 C CA . THR A 1 81 ? 5.608 -7.047 -14.489 1.00 92.81 81 THR A CA 1
ATOM 662 C C . THR A 1 81 ? 5.227 -7.701 -13.162 1.00 92.81 81 THR A C 1
ATOM 664 O O . THR A 1 81 ? 4.457 -8.658 -13.179 1.00 92.81 81 THR A O 1
ATOM 667 N N . ILE A 1 82 ? 5.691 -7.177 -12.020 1.00 94.19 82 ILE A N 1
ATOM 668 C CA . ILE A 1 82 ? 5.285 -7.672 -10.691 1.00 94.19 82 ILE A CA 1
ATOM 669 C C . ILE A 1 82 ? 3.771 -7.536 -10.509 1.00 94.19 82 ILE A C 1
ATOM 671 O O . ILE A 1 82 ? 3.122 -8.487 -10.078 1.00 94.19 82 ILE A O 1
ATOM 675 N N . TRP A 1 83 ? 3.209 -6.380 -10.874 1.00 93.88 83 TRP A N 1
ATOM 676 C CA . TRP A 1 83 ? 1.773 -6.127 -10.775 1.00 93.88 83 TRP A CA 1
ATOM 677 C C . TRP A 1 83 ? 0.957 -7.110 -11.630 1.00 93.88 83 TRP A C 1
ATOM 679 O O . TRP A 1 83 ? 0.071 -7.770 -11.097 1.00 93.88 83 TRP A O 1
ATOM 689 N N . ILE A 1 84 ? 1.313 -7.304 -12.908 1.00 93.56 84 ILE A N 1
ATOM 690 C CA . ILE A 1 84 ? 0.620 -8.239 -13.817 1.00 93.56 84 ILE A CA 1
ATOM 691 C C . ILE A 1 84 ? 0.686 -9.682 -13.300 1.00 93.56 84 ILE A C 1
ATOM 693 O O . ILE A 1 84 ? -0.335 -10.371 -13.276 1.00 93.56 84 ILE A O 1
ATOM 697 N N . ILE A 1 85 ? 1.870 -10.148 -12.884 1.00 94.31 85 ILE A N 1
ATOM 698 C CA . ILE A 1 85 ? 2.046 -11.514 -12.367 1.00 94.31 85 ILE A CA 1
ATOM 699 C C . ILE A 1 85 ? 1.205 -11.710 -11.104 1.00 94.31 85 ILE A C 1
ATOM 701 O O . ILE A 1 85 ? 0.497 -12.709 -10.994 1.00 94.31 85 ILE A O 1
ATOM 705 N N . CYS A 1 86 ? 1.235 -10.745 -10.181 1.00 94.12 86 CYS A N 1
ATOM 706 C CA . CYS A 1 86 ? 0.435 -10.799 -8.963 1.00 94.12 86 CYS A CA 1
ATOM 707 C C . CYS A 1 86 ? -1.067 -10.870 -9.280 1.00 94.12 86 CYS A C 1
ATOM 709 O O . CYS A 1 86 ? -1.754 -11.777 -8.807 1.00 94.12 86 CYS A O 1
ATOM 711 N N . SER A 1 87 ? -1.566 -9.987 -10.151 1.00 92.62 87 SER A N 1
ATOM 712 C CA . SER A 1 87 ? -2.967 -10.000 -10.581 1.00 92.62 87 SER A CA 1
ATOM 713 C C . SER A 1 87 ? -3.362 -11.340 -11.200 1.00 92.62 87 SER A C 1
ATOM 715 O O . SER A 1 87 ? -4.396 -11.890 -10.838 1.00 92.62 87 SER A O 1
ATOM 717 N N . TYR A 1 88 ? -2.522 -11.911 -12.067 1.00 93.44 88 TYR A N 1
ATOM 718 C CA . TYR A 1 88 ? -2.781 -13.223 -12.659 1.00 93.44 88 TYR A CA 1
ATOM 719 C C . TYR A 1 88 ? -2.869 -14.335 -11.602 1.00 93.44 88 TYR A C 1
ATOM 721 O O . TYR A 1 88 ? -3.782 -15.155 -11.651 1.00 93.44 88 TYR A O 1
ATOM 729 N N . THR A 1 89 ? -1.966 -14.349 -10.614 1.00 91.81 89 THR A N 1
ATOM 730 C CA . THR A 1 89 ? -2.011 -15.353 -9.537 1.00 91.81 89 THR A CA 1
ATOM 731 C C . THR A 1 89 ? -3.237 -15.220 -8.638 1.00 91.81 89 THR A C 1
ATOM 733 O O . THR A 1 89 ? -3.805 -16.234 -8.246 1.00 91.81 89 THR A O 1
ATOM 736 N N . LEU A 1 90 ? -3.684 -13.996 -8.338 1.00 90.50 90 LEU A N 1
ATOM 737 C CA . LEU A 1 90 ? -4.868 -13.772 -7.504 1.00 90.50 90 LEU A CA 1
ATOM 738 C C . LEU A 1 90 ? -6.164 -14.174 -8.210 1.00 90.50 90 LEU A C 1
ATOM 740 O O . LEU A 1 90 ? -7.078 -14.648 -7.547 1.00 90.50 90 LEU A O 1
ATOM 744 N N . LEU A 1 91 ? -6.233 -14.048 -9.540 1.00 90.50 91 LEU A N 1
ATOM 745 C CA . LEU A 1 91 ? -7.385 -14.519 -10.319 1.00 90.50 91 LEU A CA 1
ATOM 746 C C . LEU A 1 91 ? -7.587 -16.037 -10.227 1.00 90.50 91 LEU A C 1
ATOM 748 O O . LEU A 1 91 ? -8.699 -16.509 -10.432 1.00 90.50 91 LEU A O 1
ATOM 752 N N . TYR A 1 92 ? -6.532 -16.797 -9.922 1.00 90.06 92 TYR A N 1
ATOM 753 C CA . TYR A 1 92 ? -6.625 -18.243 -9.722 1.00 90.06 92 TYR A CA 1
ATOM 754 C C . TYR A 1 92 ? -7.212 -18.619 -8.351 1.00 90.06 92 TYR A C 1
ATOM 756 O O . TYR A 1 92 ? -7.592 -19.767 -8.137 1.00 90.06 92 TYR A O 1
ATOM 764 N N . VAL A 1 93 ? -7.266 -17.683 -7.398 1.00 88.69 93 VAL A N 1
ATOM 765 C CA . VAL A 1 93 ? -7.757 -17.971 -6.049 1.00 88.69 93 VAL A CA 1
ATOM 766 C C . VAL A 1 93 ? -9.268 -17.763 -5.975 1.00 88.69 93 VAL A C 1
ATOM 768 O O . VAL A 1 93 ? -9.765 -16.642 -6.070 1.00 88.69 93 VAL A O 1
ATOM 771 N N . ASP A 1 94 ? -10.003 -18.847 -5.726 1.00 88.44 94 ASP A N 1
ATOM 772 C CA . ASP A 1 94 ? -11.457 -18.814 -5.570 1.00 88.44 94 ASP A CA 1
ATOM 773 C C . ASP A 1 94 ? -11.883 -18.143 -4.252 1.00 88.44 94 ASP A C 1
ATOM 775 O O . ASP A 1 94 ? -11.916 -18.757 -3.178 1.00 88.44 94 ASP A O 1
ATOM 779 N N . THR A 1 95 ? -12.286 -16.874 -4.334 1.00 87.62 95 THR A N 1
ATOM 780 C CA . THR A 1 95 ? -12.750 -16.080 -3.180 1.00 87.62 95 THR A CA 1
ATOM 781 C C . THR A 1 95 ? -13.986 -16.676 -2.504 1.00 87.62 95 THR A C 1
ATOM 783 O O . THR A 1 95 ? -14.103 -16.623 -1.280 1.00 87.62 95 THR A O 1
ATOM 786 N N . ASN A 1 96 ? -14.880 -17.310 -3.269 1.00 88.62 96 ASN A N 1
ATOM 787 C CA . ASN A 1 96 ? -16.083 -17.964 -2.745 1.00 88.62 96 ASN A CA 1
ATOM 788 C C . ASN A 1 96 ? -15.743 -19.150 -1.834 1.00 88.62 96 ASN A C 1
ATOM 790 O O . ASN A 1 96 ? -16.294 -19.275 -0.739 1.00 88.62 96 ASN A O 1
ATOM 794 N N . MET A 1 97 ? -14.810 -20.011 -2.258 1.00 89.25 97 MET A N 1
ATOM 795 C CA . MET A 1 97 ? -14.359 -21.138 -1.438 1.00 89.25 97 MET A CA 1
ATOM 796 C C . MET A 1 97 ? -13.740 -20.621 -0.139 1.00 89.25 97 MET A C 1
ATOM 798 O O . MET A 1 97 ? -14.079 -21.092 0.947 1.00 89.25 97 MET A O 1
ATOM 802 N N . LEU A 1 98 ? -12.880 -19.610 -0.251 1.00 89.62 98 LEU A N 1
ATOM 803 C CA . LEU A 1 98 ? -12.211 -18.983 0.879 1.00 89.62 98 LEU A CA 1
ATOM 804 C C . LEU A 1 98 ? -13.229 -18.377 1.867 1.00 89.62 98 LEU A C 1
ATOM 806 O O . LEU A 1 98 ? -13.138 -18.629 3.070 1.00 89.62 98 LEU A O 1
ATOM 810 N N . TYR A 1 99 ? -14.261 -17.688 1.372 1.00 89.94 99 TYR A N 1
ATOM 811 C CA . TYR A 1 99 ? -15.358 -17.154 2.186 1.00 89.94 99 TYR A CA 1
ATOM 812 C C . TYR A 1 99 ? -16.081 -18.249 2.984 1.00 89.94 99 TYR A C 1
ATOM 814 O O . TYR A 1 99 ? -16.266 -18.126 4.198 1.00 89.94 99 TYR A O 1
ATOM 822 N N . HIS A 1 100 ? -16.460 -19.352 2.331 1.00 89.00 100 HIS A N 1
ATOM 823 C CA . HIS A 1 100 ? -17.148 -20.460 2.997 1.00 89.00 100 HIS A CA 1
ATOM 824 C C . HIS A 1 100 ? -16.256 -21.177 4.020 1.00 89.00 100 HIS A C 1
ATOM 826 O O . HIS A 1 100 ? -16.728 -21.526 5.105 1.00 89.00 100 HIS A O 1
ATOM 832 N N . MET A 1 101 ? -14.965 -21.332 3.717 1.00 89.50 101 MET A N 1
ATOM 833 C CA . MET A 1 101 ? -13.983 -21.925 4.628 1.00 89.50 101 MET A CA 1
ATOM 834 C C . MET A 1 101 ? -13.804 -21.107 5.911 1.00 89.50 101 MET A C 1
ATOM 836 O O . MET A 1 101 ? -13.767 -21.683 7.003 1.00 89.50 101 MET A O 1
ATOM 840 N N . ILE A 1 102 ? -13.729 -19.777 5.792 1.00 88.94 102 ILE A N 1
ATOM 841 C CA . ILE A 1 102 ? -13.623 -18.863 6.938 1.00 88.94 102 ILE A CA 1
ATOM 842 C C . ILE A 1 102 ? -14.933 -18.844 7.733 1.00 88.94 102 ILE A C 1
ATOM 844 O O . ILE A 1 102 ? -14.913 -18.963 8.959 1.00 88.94 102 ILE A O 1
ATOM 848 N N . LYS A 1 103 ? -16.083 -18.761 7.051 1.00 87.81 103 LYS A N 1
ATOM 849 C CA . LYS A 1 103 ? -17.409 -18.738 7.690 1.00 87.81 103 LYS A CA 1
ATOM 850 C C . LYS A 1 103 ? -17.700 -19.993 8.518 1.00 87.81 103 LYS A C 1
ATOM 852 O O . LYS A 1 103 ? -18.430 -19.911 9.501 1.00 87.81 103 LYS A O 1
ATOM 857 N N . SER A 1 104 ? -17.133 -21.142 8.144 1.00 87.25 104 SER A N 1
ATOM 858 C CA . SER A 1 104 ? -17.299 -22.403 8.878 1.00 87.25 104 SER A CA 1
ATOM 859 C C . SER A 1 104 ? -16.542 -22.454 10.217 1.00 87.25 104 SER A C 1
ATOM 861 O O . SER A 1 104 ? -16.715 -23.415 10.971 1.00 87.25 104 SER A O 1
ATOM 863 N N . GLN A 1 105 ? -15.684 -21.476 10.524 1.00 89.50 105 GLN A N 1
ATOM 864 C CA . GLN A 1 105 ? -14.891 -21.463 11.755 1.00 89.50 105 GLN A CA 1
ATOM 865 C C . GLN A 1 105 ? -15.678 -20.917 12.956 1.00 89.50 105 GLN A C 1
ATOM 867 O O . GLN A 1 105 ? -16.648 -20.174 12.820 1.00 89.50 105 GLN A O 1
ATOM 872 N N . SER A 1 106 ? -15.240 -21.261 14.171 1.00 89.62 106 SER A N 1
ATOM 873 C CA . SER A 1 106 ? -15.819 -20.693 15.392 1.00 89.62 106 SER A CA 1
ATOM 874 C C . SER A 1 106 ? -15.395 -19.233 15.598 1.00 89.62 106 SER A C 1
ATOM 876 O O . SER A 1 106 ? -14.288 -18.840 15.232 1.00 89.62 106 SER A O 1
ATOM 878 N N . ILE A 1 107 ? -16.250 -18.439 16.255 1.00 85.31 107 ILE A N 1
ATOM 879 C CA . ILE A 1 107 ? -16.045 -16.991 16.472 1.00 85.31 107 ILE A CA 1
ATOM 880 C C . ILE A 1 107 ? -14.691 -16.691 17.135 1.00 85.31 107 ILE A C 1
ATOM 882 O O . ILE A 1 107 ? -13.968 -15.806 16.689 1.00 85.31 107 ILE A O 1
ATOM 886 N N . ILE A 1 108 ? -14.323 -17.444 18.180 1.00 86.31 108 ILE A N 1
ATOM 887 C CA . ILE A 1 108 ? -13.060 -17.239 18.912 1.00 86.31 108 ILE A CA 1
ATOM 888 C C . ILE A 1 108 ? -11.850 -17.531 18.013 1.00 86.31 108 ILE A C 1
ATOM 890 O O . ILE A 1 108 ? -10.887 -16.766 18.017 1.00 86.31 108 ILE A O 1
ATOM 894 N N . LYS A 1 109 ? -11.898 -18.608 17.213 1.00 87.38 109 LYS A N 1
ATOM 895 C CA . LYS A 1 109 ? -10.823 -18.938 16.263 1.00 87.38 109 LYS A CA 1
ATOM 896 C C . LYS A 1 109 ? -10.698 -17.865 15.185 1.00 87.38 109 LYS A C 1
ATOM 898 O O . LYS A 1 109 ? -9.584 -17.470 14.862 1.00 87.38 109 LYS A O 1
ATOM 903 N N . LEU A 1 110 ? -11.827 -17.373 14.676 1.00 86.62 110 LEU A N 1
ATOM 904 C CA . LEU A 1 110 ? -11.871 -16.324 13.662 1.00 86.62 110 LEU A CA 1
ATOM 905 C C . LEU A 1 110 ? -11.291 -14.997 14.178 1.00 86.62 110 LEU A C 1
ATOM 907 O O . LEU A 1 110 ? -10.536 -14.349 13.462 1.00 86.62 110 LEU A O 1
ATOM 911 N N . TYR A 1 111 ? -11.566 -14.633 15.434 1.00 86.81 111 TYR A N 1
ATOM 912 C CA . TYR A 1 111 ? -10.966 -13.460 16.079 1.00 86.81 111 TYR A CA 1
ATOM 913 C C . TYR A 1 111 ? -9.438 -13.569 16.201 1.00 86.81 111 TYR A C 1
ATOM 915 O O . TYR A 1 111 ? -8.719 -12.651 15.812 1.00 86.81 111 TYR A O 1
ATOM 923 N N . ILE A 1 112 ? -8.930 -14.702 16.704 1.00 89.31 112 ILE A N 1
ATOM 924 C CA . ILE A 1 112 ? -7.479 -14.932 16.806 1.00 89.31 112 ILE A CA 1
ATOM 925 C C . ILE A 1 112 ? -6.843 -14.880 15.414 1.00 89.31 112 ILE A C 1
ATOM 927 O O . ILE A 1 112 ? -5.806 -14.248 15.236 1.00 89.31 112 ILE A O 1
ATOM 931 N N . PHE A 1 113 ? -7.489 -15.495 14.423 1.00 88.62 113 PHE A N 1
ATOM 932 C CA . PHE A 1 113 ? -7.033 -15.480 13.039 1.00 88.62 113 PHE A CA 1
ATOM 933 C C . PHE A 1 113 ? -6.976 -14.060 12.462 1.00 88.62 113 PHE A C 1
ATOM 935 O O . PHE A 1 113 ? -5.967 -13.703 11.864 1.00 88.62 113 PHE A O 1
ATOM 942 N N . TYR A 1 114 ? -7.993 -13.224 12.703 1.00 88.19 114 TYR A N 1
ATOM 943 C CA . TYR A 1 114 ? -7.983 -11.819 12.288 1.00 88.19 114 TYR A CA 1
ATOM 944 C C . TYR A 1 114 ? -6.802 -11.050 12.901 1.00 88.19 114 TYR A C 1
ATOM 946 O O . TYR A 1 114 ? -6.046 -10.416 12.170 1.00 88.19 114 TYR A O 1
ATOM 954 N N . ASN A 1 115 ? -6.580 -11.171 14.214 1.00 89.25 115 ASN A N 1
ATOM 955 C CA . ASN A 1 115 ? -5.442 -10.518 14.874 1.00 89.25 115 ASN A CA 1
ATOM 956 C C . ASN A 1 115 ? -4.089 -11.017 14.334 1.00 89.25 115 ASN A C 1
ATOM 958 O O . ASN A 1 115 ? -3.147 -10.240 14.199 1.00 89.25 115 ASN A O 1
ATOM 962 N N . MET A 1 116 ? -3.969 -12.311 14.015 1.00 91.12 116 MET A N 1
ATOM 963 C CA . MET A 1 116 ? -2.751 -12.855 13.406 1.00 91.12 116 MET A CA 1
ATOM 964 C C . MET A 1 116 ? -2.524 -12.322 11.988 1.00 91.12 116 MET A C 1
ATOM 966 O O . MET A 1 116 ? -1.380 -12.041 11.632 1.00 91.12 116 MET A O 1
ATOM 970 N N . LEU A 1 117 ? -3.589 -12.162 11.195 1.00 91.06 117 LEU A N 1
ATOM 971 C CA . LEU A 1 117 ? -3.510 -11.547 9.870 1.00 91.06 117 LEU A CA 1
ATOM 972 C C . LEU A 1 117 ? -3.077 -10.083 9.963 1.00 91.06 117 LEU A C 1
ATOM 974 O O . LEU A 1 117 ? -2.197 -9.683 9.215 1.00 91.06 117 LEU A O 1
ATOM 978 N N . GLU A 1 118 ? -3.610 -9.312 10.912 1.00 89.00 118 GLU A N 1
ATOM 979 C CA . GLU A 1 118 ? -3.216 -7.912 11.122 1.00 89.00 118 GLU A CA 1
ATOM 980 C C . GLU A 1 118 ? -1.723 -7.775 11.469 1.00 89.00 118 GLU A C 1
ATOM 982 O O . GLU A 1 118 ? -1.003 -6.958 10.891 1.00 89.00 118 GLU A O 1
ATOM 987 N N . VAL A 1 119 ? -1.215 -8.620 12.373 1.00 91.44 119 VAL A N 1
ATOM 988 C CA . VAL A 1 119 ? 0.222 -8.655 12.692 1.00 91.44 119 VAL A CA 1
ATOM 989 C C . VAL A 1 119 ? 1.043 -9.077 11.469 1.00 91.44 119 VAL A C 1
ATOM 991 O O . VAL A 1 119 ? 2.101 -8.500 11.207 1.00 91.44 119 VAL A O 1
ATOM 994 N N . GLY A 1 120 ? 0.556 -10.056 10.704 1.00 93.12 120 GLY A N 1
ATOM 995 C CA . GLY A 1 120 ? 1.186 -10.505 9.466 1.00 93.12 120 GLY A CA 1
ATOM 996 C C . GLY A 1 120 ? 1.267 -9.405 8.405 1.00 93.12 120 GLY A C 1
ATOM 997 O O . GLY A 1 120 ? 2.325 -9.230 7.804 1.00 93.12 120 GLY A O 1
ATOM 998 N N . ASP A 1 121 ? 0.203 -8.623 8.220 1.00 93.06 121 ASP A N 1
ATOM 999 C CA . ASP A 1 121 ? 0.170 -7.480 7.302 1.00 93.06 121 ASP A CA 1
ATOM 1000 C C . ASP A 1 121 ? 1.217 -6.425 7.680 1.00 93.06 121 ASP A C 1
ATOM 1002 O O . ASP A 1 121 ? 2.009 -6.001 6.834 1.00 93.06 121 ASP A O 1
ATOM 1006 N N . ARG A 1 122 ? 1.305 -6.068 8.969 1.00 91.50 122 ARG A N 1
ATOM 1007 C CA . ARG A 1 122 ? 2.294 -5.098 9.471 1.00 91.50 122 ARG A CA 1
ATOM 1008 C C . ARG A 1 122 ? 3.733 -5.580 9.257 1.00 91.50 122 ARG A C 1
ATOM 1010 O O . ARG A 1 122 ? 4.579 -4.796 8.822 1.00 91.50 122 ARG A O 1
ATOM 1017 N N . LEU A 1 123 ? 4.009 -6.858 9.526 1.00 93.12 123 LEU A N 1
ATOM 1018 C CA . LEU A 1 123 ? 5.331 -7.462 9.319 1.00 93.12 123 LEU A CA 1
ATOM 1019 C C . LEU A 1 123 ? 5.706 -7.513 7.835 1.00 93.12 123 LEU A C 1
ATOM 1021 O O . LEU A 1 123 ? 6.808 -7.107 7.462 1.00 93.12 123 LEU A O 1
ATOM 1025 N N . LEU A 1 124 ? 4.792 -7.981 6.983 1.00 93.69 124 LEU A N 1
ATOM 1026 C CA . LEU A 1 124 ? 5.040 -8.070 5.549 1.00 93.69 124 LEU A CA 1
ATOM 1027 C C . LEU A 1 124 ? 5.127 -6.698 4.896 1.00 93.69 124 LEU A C 1
ATOM 1029 O O . LEU A 1 124 ? 5.946 -6.537 4.001 1.00 93.69 124 LEU A O 1
ATOM 1033 N N . SER A 1 125 ? 4.364 -5.706 5.350 1.00 91.94 125 SER A N 1
ATOM 1034 C CA . SER A 1 125 ? 4.461 -4.326 4.865 1.00 91.94 125 SER A CA 1
ATOM 1035 C C . SER A 1 125 ? 5.846 -3.728 5.118 1.00 91.94 125 SER A C 1
ATOM 1037 O O . SER A 1 125 ? 6.421 -3.118 4.218 1.00 91.94 125 SER A O 1
ATOM 1039 N N . ALA A 1 126 ? 6.405 -3.927 6.318 1.00 91.19 126 ALA A N 1
ATOM 1040 C CA . ALA A 1 126 ? 7.760 -3.475 6.637 1.00 91.19 126 ALA A CA 1
ATOM 1041 C C . ALA A 1 126 ? 8.804 -4.207 5.780 1.00 91.19 126 ALA A C 1
ATOM 1043 O O . ALA A 1 126 ? 9.648 -3.580 5.149 1.00 91.19 126 ALA A O 1
ATOM 1044 N N . PHE A 1 127 ? 8.685 -5.533 5.680 1.00 93.12 127 PHE A N 1
ATOM 1045 C CA . PHE A 1 127 ? 9.592 -6.360 4.885 1.00 93.12 127 PHE A CA 1
ATOM 1046 C C . PHE A 1 127 ? 9.539 -6.062 3.372 1.00 93.12 127 PHE A C 1
ATOM 1048 O O . PHE A 1 127 ? 10.536 -6.183 2.655 1.00 93.12 127 PHE A O 1
ATOM 1055 N N . GLY A 1 128 ? 8.370 -5.672 2.867 1.00 92.94 128 GLY A N 1
ATOM 1056 C CA . GLY A 1 128 ? 8.154 -5.379 1.455 1.00 92.94 128 GLY A CA 1
ATOM 1057 C C . GLY A 1 128 ? 8.843 -4.135 0.958 1.00 92.94 128 GLY A C 1
ATOM 1058 O O . GLY A 1 128 ? 9.346 -4.142 -0.163 1.00 92.94 128 GLY A O 1
ATOM 1059 N N . GLN A 1 129 ? 8.874 -3.090 1.787 1.00 91.56 129 GLN A N 1
ATOM 1060 C CA . GLN A 1 129 ? 9.569 -1.845 1.466 1.00 91.56 129 GLN A CA 1
ATOM 1061 C C . GLN A 1 129 ? 11.047 -2.137 1.197 1.00 91.56 129 GLN A C 1
ATOM 1063 O O . GLN A 1 129 ? 11.524 -1.884 0.093 1.00 91.56 129 GLN A O 1
ATOM 1068 N N . ASP A 1 130 ? 11.710 -2.829 2.126 1.00 93.44 130 ASP A N 1
ATOM 1069 C CA . ASP A 1 130 ? 13.115 -3.224 1.984 1.00 93.44 130 ASP A CA 1
ATOM 1070 C C . ASP A 1 130 ? 13.350 -4.133 0.764 1.00 93.44 130 ASP A C 1
ATOM 1072 O O . ASP A 1 130 ? 14.321 -3.968 0.022 1.00 93.44 130 ASP A O 1
ATOM 1076 N N . THR A 1 131 ? 12.446 -5.089 0.518 1.00 92.38 131 THR A N 1
ATOM 1077 C CA . THR A 1 131 ? 12.560 -6.035 -0.605 1.00 92.38 131 THR A CA 1
ATOM 1078 C C . THR A 1 131 ? 12.455 -5.336 -1.962 1.00 92.38 131 THR A C 1
ATOM 1080 O O . THR A 1 131 ? 13.240 -5.606 -2.878 1.00 92.38 131 THR A O 1
ATOM 1083 N N . ILE A 1 132 ? 11.478 -4.441 -2.109 1.00 92.19 132 ILE A N 1
ATOM 1084 C CA . ILE A 1 132 ? 11.231 -3.701 -3.348 1.00 92.19 132 ILE A CA 1
ATOM 1085 C C . ILE A 1 132 ? 12.340 -2.664 -3.580 1.00 92.19 132 ILE A C 1
ATOM 1087 O O . ILE A 1 132 ? 12.819 -2.526 -4.711 1.00 92.19 132 ILE A O 1
ATOM 1091 N N . ASP A 1 133 ? 12.808 -1.994 -2.527 1.00 91.94 133 ASP A N 1
ATOM 1092 C CA . ASP A 1 133 ? 13.902 -1.026 -2.618 1.00 91.94 133 ASP A CA 1
ATOM 1093 C C . ASP A 1 133 ? 15.224 -1.701 -3.003 1.00 91.94 133 ASP A C 1
ATOM 1095 O O . ASP A 1 133 ? 15.923 -1.220 -3.900 1.00 91.94 133 ASP A O 1
ATOM 1099 N N . ALA A 1 134 ? 15.534 -2.870 -2.430 1.00 90.81 134 ALA A N 1
ATOM 1100 C CA . ALA A 1 134 ? 16.700 -3.662 -2.820 1.00 90.81 134 ALA A CA 1
ATOM 1101 C C . ALA A 1 134 ? 16.642 -4.097 -4.297 1.00 90.81 134 ALA A C 1
ATOM 1103 O O . ALA A 1 134 ? 17.659 -4.068 -5.003 1.00 90.81 134 ALA A O 1
ATOM 1104 N N . LEU A 1 135 ? 15.454 -4.460 -4.798 1.00 91.06 135 LEU A N 1
ATOM 1105 C CA . LEU A 1 135 ? 15.251 -4.788 -6.209 1.00 91.06 135 LEU A CA 1
ATOM 1106 C C . LEU A 1 135 ? 15.527 -3.578 -7.115 1.00 91.06 135 LEU A C 1
ATOM 1108 O O . LEU A 1 135 ? 16.247 -3.714 -8.108 1.00 91.06 135 LEU A O 1
ATOM 1112 N N . PHE A 1 136 ? 14.987 -2.399 -6.793 1.00 90.00 136 PHE A N 1
ATOM 1113 C CA . PHE A 1 136 ? 15.207 -1.194 -7.602 1.00 90.00 136 PHE A CA 1
ATOM 1114 C C . PHE A 1 136 ? 16.644 -0.691 -7.534 1.00 90.00 136 PHE A C 1
ATOM 1116 O O . PHE A 1 136 ? 17.194 -0.276 -8.559 1.00 90.00 136 PHE A O 1
ATOM 1123 N N . TRP A 1 137 ? 17.282 -0.789 -6.370 1.00 88.81 137 TRP A N 1
ATOM 1124 C CA . TRP A 1 137 ? 18.700 -0.489 -6.223 1.00 88.81 137 TRP A CA 1
ATOM 1125 C C . TRP A 1 137 ? 19.542 -1.369 -7.154 1.00 88.81 137 TRP A C 1
ATOM 1127 O O . TRP A 1 137 ? 20.275 -0.872 -8.008 1.00 88.81 137 TRP A O 1
ATOM 1137 N N . THR A 1 138 ? 19.323 -2.685 -7.102 1.00 87.12 138 THR A N 1
ATOM 1138 C CA . THR A 1 138 ? 20.021 -3.664 -7.952 1.00 87.12 138 THR A CA 1
ATOM 1139 C C . THR A 1 138 ? 19.728 -3.470 -9.449 1.00 87.12 138 THR A C 1
ATOM 1141 O O . THR A 1 138 ? 20.554 -3.791 -10.309 1.00 87.12 138 THR A O 1
ATOM 1144 N N . ALA A 1 139 ? 18.539 -2.968 -9.797 1.00 83.75 139 ALA A N 1
ATOM 1145 C CA . ALA A 1 139 ? 18.151 -2.705 -11.181 1.00 83.75 139 ALA A CA 1
ATOM 1146 C C . ALA A 1 139 ? 18.781 -1.425 -11.756 1.00 83.75 139 ALA A C 1
ATOM 1148 O O . ALA A 1 139 ? 19.058 -1.372 -12.956 1.00 83.75 139 ALA A O 1
ATOM 1149 N N . THR A 1 140 ? 19.001 -0.407 -10.919 1.00 83.19 140 THR A N 1
ATOM 1150 C CA . THR A 1 140 ? 19.542 0.902 -11.328 1.00 83.19 140 THR A CA 1
ATOM 1151 C C . THR A 1 140 ? 21.064 0.998 -11.241 1.00 83.19 140 THR A C 1
ATOM 1153 O O . THR A 1 140 ? 21.646 1.881 -11.878 1.00 83.19 140 THR A O 1
ATOM 1156 N N . GLU A 1 141 ? 21.720 0.086 -10.519 1.00 81.00 141 GLU A N 1
ATOM 1157 C CA . GLU A 1 141 ? 23.172 0.086 -10.348 1.00 81.00 141 GLU A CA 1
ATOM 1158 C C . GLU A 1 141 ? 23.920 0.020 -11.703 1.00 81.00 141 GLU A C 1
ATOM 1160 O O . GLU A 1 141 ? 23.628 -0.840 -12.547 1.00 81.00 141 GLU A O 1
ATOM 1165 N N . PRO A 1 142 ? 24.888 0.925 -11.965 1.00 67.44 142 PRO A N 1
ATOM 1166 C CA . PRO A 1 142 ? 25.641 0.942 -13.215 1.00 67.44 142 PRO A CA 1
ATOM 1167 C C . PRO A 1 142 ? 26.562 -0.283 -13.320 1.00 67.44 142 PRO A C 1
ATOM 1169 O O . PRO A 1 142 ? 27.632 -0.349 -12.723 1.00 67.44 142 PRO A O 1
ATOM 1172 N N . LYS A 1 143 ? 26.152 -1.268 -14.124 1.00 65.69 143 LYS A N 1
ATOM 1173 C CA . LYS A 1 143 ? 26.870 -2.542 -14.284 1.00 65.69 143 LYS A CA 1
ATOM 1174 C C . LYS A 1 143 ? 28.143 -2.377 -15.120 1.00 65.69 143 LYS A C 1
ATOM 1176 O O . LYS A 1 143 ? 28.070 -2.064 -16.308 1.00 65.69 143 LYS A O 1
ATOM 1181 N N . HIS A 1 144 ? 29.299 -2.674 -14.526 1.00 57.19 144 HIS A N 1
ATOM 1182 C CA . HIS A 1 144 ? 30.599 -2.709 -15.216 1.00 57.19 144 HIS A CA 1
ATOM 1183 C C . HIS A 1 144 ? 30.897 -4.096 -15.842 1.00 57.19 144 HIS A C 1
ATOM 1185 O O . HIS A 1 144 ? 31.815 -4.230 -16.650 1.00 57.19 144 HIS A O 1
ATOM 1191 N N . SER A 1 145 ? 30.124 -5.151 -15.518 1.00 55.53 145 SER A N 1
ATOM 1192 C CA . SER A 1 145 ? 30.335 -6.513 -16.050 1.00 55.53 145 SER A CA 1
ATOM 1193 C C . SER A 1 145 ? 29.039 -7.293 -16.326 1.00 55.53 145 SER A C 1
ATOM 1195 O O . SER A 1 145 ? 28.080 -7.243 -15.557 1.00 55.53 145 SER A O 1
ATOM 1197 N N . LYS A 1 146 ? 29.023 -8.091 -17.410 1.00 55.97 146 LYS A N 1
ATOM 1198 C CA . LYS A 1 146 ? 27.863 -8.902 -17.850 1.00 55.97 146 LYS A CA 1
ATOM 1199 C C . LYS A 1 146 ? 27.442 -9.985 -16.841 1.00 55.97 146 LYS A C 1
ATOM 1201 O O . LYS A 1 146 ? 26.269 -10.350 -16.811 1.00 55.97 146 LYS A O 1
ATOM 1206 N N . ARG A 1 147 ? 28.353 -10.470 -15.982 1.00 54.06 147 ARG A N 1
ATOM 1207 C CA . ARG A 1 147 ? 28.049 -11.484 -14.945 1.00 54.06 147 ARG A CA 1
ATOM 1208 C C . ARG A 1 147 ? 27.104 -10.977 -13.844 1.00 54.06 147 ARG A C 1
ATOM 1210 O O . ARG A 1 147 ? 26.457 -11.790 -13.197 1.00 54.06 147 ARG A O 1
ATOM 1217 N N . GLN A 1 148 ? 26.948 -9.661 -13.686 1.00 57.78 148 GLN A N 1
ATOM 1218 C CA . GLN A 1 148 ? 26.046 -9.055 -12.696 1.00 57.78 148 GLN A CA 1
ATOM 1219 C C . GLN A 1 148 ? 24.571 -9.023 -13.145 1.00 57.78 148 GLN A C 1
ATOM 1221 O O . GLN A 1 148 ? 23.695 -8.670 -12.361 1.00 57.78 148 GLN A O 1
ATOM 1226 N N . HIS A 1 149 ? 24.247 -9.411 -14.388 1.00 57.59 149 HIS A N 1
ATOM 1227 C CA . HIS A 1 149 ? 22.844 -9.549 -14.804 1.00 57.59 149 HIS A CA 1
ATOM 1228 C C . HIS A 1 149 ? 22.147 -10.737 -14.119 1.00 57.59 149 HIS A C 1
ATOM 1230 O O . HIS A 1 149 ? 20.958 -10.661 -13.821 1.00 57.59 149 HIS A O 1
ATOM 1236 N N . LEU A 1 150 ? 22.894 -11.804 -13.811 1.00 60.50 150 LEU A N 1
ATOM 1237 C CA . LEU A 1 150 ? 22.373 -12.975 -13.100 1.00 60.50 150 LEU A CA 1
ATOM 1238 C C . LEU A 1 150 ? 21.959 -12.661 -11.657 1.00 60.50 150 LEU A C 1
ATOM 1240 O O . LEU A 1 150 ? 21.106 -13.363 -11.137 1.00 60.50 150 LEU A O 1
ATOM 1244 N N . GLY A 1 151 ? 22.501 -11.604 -11.038 1.00 69.44 151 GLY A N 1
ATOM 1245 C CA . GLY A 1 151 ? 22.123 -11.185 -9.683 1.00 69.44 151 GLY A CA 1
ATOM 1246 C C . GLY A 1 151 ? 20.746 -10.518 -9.600 1.00 69.44 151 GLY A C 1
ATOM 1247 O O . GLY A 1 151 ? 20.075 -10.631 -8.586 1.00 69.44 151 GLY A O 1
ATOM 1248 N N . THR A 1 152 ? 20.259 -9.882 -10.671 1.00 79.00 152 THR A N 1
ATOM 1249 C CA . THR A 1 152 ? 18.950 -9.197 -10.648 1.00 79.00 152 THR A CA 1
ATOM 1250 C C . THR A 1 152 ? 17.771 -10.178 -10.698 1.00 79.00 152 THR A C 1
ATOM 1252 O O . THR A 1 152 ? 16.726 -9.917 -10.113 1.00 79.00 152 THR A O 1
ATOM 1255 N N . ILE A 1 153 ? 17.943 -11.326 -11.361 1.00 85.06 153 ILE A N 1
ATOM 1256 C CA . ILE A 1 153 ? 16.910 -12.364 -11.512 1.00 85.06 153 ILE A CA 1
ATOM 1257 C C . ILE A 1 153 ? 16.457 -12.966 -10.164 1.00 85.06 153 ILE A C 1
ATOM 1259 O O . ILE A 1 153 ? 15.248 -13.014 -9.942 1.00 85.06 153 ILE A O 1
ATOM 1263 N N . PRO A 1 154 ? 17.344 -13.399 -9.242 1.00 87.19 154 PRO A N 1
ATOM 1264 C CA . PRO A 1 154 ? 16.919 -13.945 -7.955 1.00 87.19 154 PRO A CA 1
ATOM 1265 C C . PRO A 1 154 ? 16.230 -12.896 -7.074 1.00 87.19 154 PRO A C 1
ATOM 1267 O O . PRO A 1 154 ? 15.214 -13.218 -6.467 1.00 87.19 154 PRO A O 1
ATOM 1270 N N . HIS A 1 155 ? 16.701 -11.641 -7.052 1.00 89.75 155 HIS A N 1
ATOM 1271 C CA . HIS A 1 155 ? 16.010 -10.560 -6.331 1.00 89.75 155 HIS A CA 1
ATOM 1272 C C . HIS A 1 155 ? 14.616 -10.283 -6.909 1.00 89.75 155 HIS A C 1
ATOM 1274 O O . HIS A 1 155 ? 13.670 -10.054 -6.161 1.00 89.75 155 HIS A O 1
ATOM 1280 N N . PHE A 1 156 ? 14.466 -10.359 -8.233 1.00 91.19 156 PHE A N 1
ATOM 1281 C CA . PHE A 1 156 ? 13.173 -10.205 -8.893 1.00 91.19 156 PHE A CA 1
ATOM 1282 C C . PHE A 1 156 ? 12.210 -11.355 -8.570 1.00 91.19 156 PHE A C 1
ATOM 1284 O O . PHE A 1 156 ? 11.055 -11.113 -8.228 1.00 91.19 156 PHE A O 1
ATOM 1291 N N . LEU A 1 157 ? 12.687 -12.602 -8.616 1.00 92.00 157 LEU A N 1
ATOM 1292 C CA . LEU A 1 157 ? 11.889 -13.773 -8.246 1.00 92.00 157 LEU A CA 1
ATOM 1293 C C . LEU A 1 157 ? 11.464 -13.714 -6.773 1.00 92.00 157 LEU A C 1
ATOM 1295 O O . LEU A 1 157 ? 10.307 -13.979 -6.454 1.00 92.00 157 LEU A O 1
ATOM 1299 N N . PHE A 1 158 ? 12.374 -13.303 -5.891 1.00 93.06 158 PHE A N 1
ATOM 1300 C CA . PHE A 1 158 ? 12.078 -13.096 -4.479 1.00 93.06 158 PHE A CA 1
ATOM 1301 C C . PHE A 1 158 ? 10.989 -12.033 -4.269 1.00 93.06 158 PHE A C 1
ATOM 1303 O O . PHE A 1 158 ? 10.039 -12.274 -3.527 1.00 93.06 158 PHE A O 1
ATOM 1310 N N . ALA A 1 159 ? 11.062 -10.905 -4.984 1.00 94.31 159 ALA A N 1
ATOM 1311 C CA . ALA A 1 159 ? 10.036 -9.865 -4.932 1.00 94.31 159 ALA A CA 1
ATOM 1312 C C . ALA A 1 159 ? 8.665 -10.359 -5.427 1.00 94.31 159 ALA A C 1
ATOM 1314 O O . ALA A 1 159 ? 7.651 -10.035 -4.815 1.00 94.31 159 ALA A O 1
ATOM 1315 N N . ILE A 1 160 ? 8.610 -11.180 -6.484 1.00 94.94 160 ILE A N 1
ATOM 1316 C CA . ILE A 1 160 ? 7.351 -11.780 -6.961 1.00 94.94 160 ILE A CA 1
ATOM 1317 C C . ILE A 1 160 ? 6.742 -12.690 -5.889 1.00 94.94 160 ILE A C 1
ATOM 1319 O O . ILE A 1 160 ? 5.557 -12.565 -5.579 1.00 94.94 160 ILE A O 1
ATOM 1323 N N . VAL A 1 161 ? 7.536 -13.591 -5.304 1.00 94.25 161 VAL A N 1
ATOM 1324 C CA . VAL A 1 161 ? 7.062 -14.501 -4.246 1.00 94.25 161 VAL A CA 1
ATOM 1325 C C . VAL A 1 161 ? 6.571 -13.710 -3.034 1.00 94.25 161 VAL A C 1
ATOM 1327 O O . VAL A 1 161 ? 5.505 -13.997 -2.496 1.00 94.25 161 VAL A O 1
ATOM 1330 N N . TYR A 1 162 ? 7.308 -12.675 -2.635 1.00 95.44 162 TYR A N 1
ATOM 1331 C CA . TYR A 1 162 ? 6.899 -11.796 -1.549 1.00 95.44 162 TYR A CA 1
ATOM 1332 C C . TYR A 1 162 ? 5.563 -11.084 -1.848 1.00 95.44 162 TYR A C 1
ATOM 1334 O O . TYR A 1 162 ? 4.631 -11.189 -1.052 1.00 95.44 162 TYR A O 1
ATOM 1342 N N . VAL A 1 163 ? 5.435 -10.402 -2.996 1.00 94.94 163 VAL A N 1
ATOM 1343 C CA . VAL A 1 163 ? 4.230 -9.620 -3.337 1.00 94.94 163 VAL A CA 1
ATOM 1344 C C . VAL A 1 163 ? 3.008 -10.521 -3.500 1.00 94.94 163 VAL A C 1
ATOM 1346 O O . VAL A 1 163 ? 1.919 -10.159 -3.053 1.00 94.94 163 VAL A O 1
ATOM 1349 N N . THR A 1 164 ? 3.170 -11.704 -4.093 1.00 93.94 164 THR A N 1
ATOM 1350 C CA . THR A 1 164 ? 2.081 -12.687 -4.205 1.00 93.94 164 THR A CA 1
ATOM 1351 C C . THR A 1 164 ? 1.639 -13.188 -2.832 1.00 93.94 164 THR A C 1
ATOM 1353 O O . THR A 1 164 ? 0.444 -13.180 -2.543 1.00 93.94 164 THR A O 1
ATOM 1356 N N . MET A 1 165 ? 2.579 -13.533 -1.943 1.00 93.94 165 MET A N 1
ATOM 1357 C CA . MET A 1 165 ? 2.257 -13.966 -0.581 1.00 93.94 165 MET A CA 1
ATOM 1358 C C . MET A 1 165 ? 1.554 -12.863 0.223 1.00 93.94 165 MET A C 1
ATOM 1360 O O . MET A 1 165 ? 0.515 -13.112 0.836 1.00 93.94 165 MET A O 1
ATOM 1364 N N . HIS A 1 166 ? 2.060 -11.629 0.161 1.00 95.81 166 HIS A N 1
ATOM 1365 C CA . HIS A 1 166 ? 1.451 -10.490 0.845 1.00 95.81 166 HIS A CA 1
ATOM 1366 C C . HIS A 1 166 ? 0.045 -10.182 0.311 1.00 95.81 166 HIS A C 1
ATOM 1368 O O . HIS A 1 166 ? -0.876 -9.966 1.092 1.00 95.81 166 HIS A O 1
ATOM 1374 N N . SER A 1 167 ? -0.166 -10.255 -1.005 1.00 94.00 167 SER A N 1
ATOM 1375 C CA . SER A 1 167 ? -1.486 -10.003 -1.596 1.00 94.00 167 SER A CA 1
ATOM 1376 C C . SER A 1 167 ? -2.512 -11.079 -1.226 1.00 94.00 167 SER A C 1
ATOM 1378 O O . SER A 1 167 ? -3.681 -10.770 -1.004 1.00 94.00 167 SER A O 1
ATOM 1380 N N . VAL A 1 168 ? -2.080 -12.338 -1.098 1.00 92.94 168 VAL A N 1
ATOM 1381 C CA . VAL A 1 168 ? -2.925 -13.418 -0.569 1.00 92.94 168 VAL A CA 1
ATOM 1382 C C . VAL A 1 168 ? -3.316 -13.141 0.885 1.00 92.94 168 VAL A C 1
ATOM 1384 O O . VAL A 1 168 ? -4.482 -13.317 1.234 1.00 92.94 168 VAL A O 1
ATOM 1387 N N . LEU A 1 169 ? -2.393 -12.648 1.721 1.00 93.75 169 LEU A N 1
ATOM 1388 C CA . LEU A 1 169 ? -2.701 -12.245 3.099 1.00 93.75 169 LEU A CA 1
ATOM 1389 C C . LEU A 1 169 ? -3.759 -11.132 3.139 1.00 93.75 169 LEU A C 1
ATOM 1391 O O . LEU A 1 169 ? -4.754 -11.269 3.852 1.00 93.75 169 LEU A O 1
ATOM 1395 N N . VAL A 1 170 ? -3.599 -10.080 2.330 1.00 92.88 170 VAL A N 1
ATOM 1396 C CA . VAL A 1 170 ? -4.572 -8.974 2.245 1.00 92.88 170 VAL A CA 1
ATOM 1397 C C . VAL A 1 170 ? -5.948 -9.476 1.780 1.00 92.88 170 VAL A C 1
ATOM 1399 O O . VAL A 1 170 ? -6.979 -9.059 2.305 1.00 92.88 170 VAL A O 1
ATOM 1402 N N . MET A 1 171 ? -5.999 -10.439 0.856 1.00 91.81 171 MET A N 1
ATOM 1403 C CA . MET A 1 171 ? -7.254 -11.075 0.438 1.00 91.81 171 MET A CA 1
ATOM 1404 C C . MET A 1 171 ? -7.909 -11.895 1.566 1.00 91.81 171 MET A C 1
ATOM 1406 O O . MET A 1 171 ? -9.131 -11.843 1.741 1.00 91.81 171 MET A O 1
ATOM 1410 N N . PHE A 1 172 ? -7.124 -12.614 2.377 1.00 91.06 172 PHE A N 1
ATOM 1411 C CA . PHE A 1 172 ? -7.629 -13.271 3.591 1.00 91.06 172 PHE A CA 1
ATOM 1412 C C . PHE A 1 172 ? -8.187 -12.259 4.602 1.00 91.06 172 PHE A C 1
ATOM 1414 O O . PHE A 1 172 ? -9.206 -12.525 5.239 1.00 91.06 172 PHE A O 1
ATOM 1421 N N . GLN A 1 173 ? -7.570 -11.084 4.727 1.00 91.50 173 GLN A N 1
ATOM 1422 C CA . GLN A 1 173 ? -8.065 -10.017 5.594 1.00 91.50 173 GLN A CA 1
ATOM 1423 C C . GLN A 1 173 ? -9.398 -9.447 5.085 1.00 91.50 173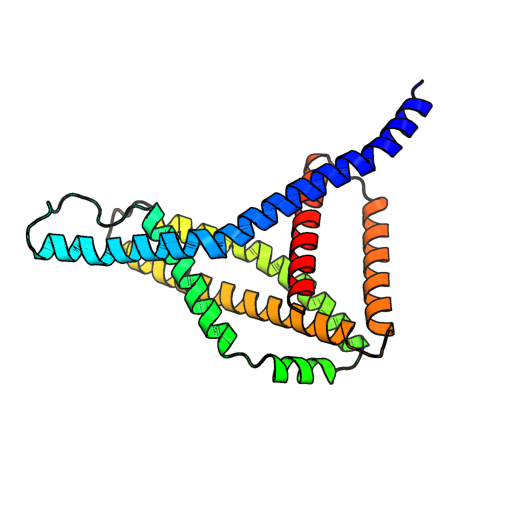 GLN A C 1
ATOM 1425 O O . GLN A 1 173 ? -10.348 -9.348 5.862 1.00 91.50 173 GLN A O 1
ATOM 1430 N N . ALA A 1 174 ? -9.509 -9.163 3.782 1.00 90.94 174 ALA A N 1
ATOM 1431 C CA . ALA A 1 174 ? -10.737 -8.668 3.150 1.00 90.94 174 ALA A CA 1
ATOM 1432 C C . ALA A 1 174 ? -11.916 -9.639 3.332 1.00 90.94 174 ALA A C 1
ATOM 1434 O O . ALA A 1 174 ? -13.014 -9.266 3.739 1.00 90.94 174 ALA A O 1
ATOM 1435 N N . THR A 1 175 ? -11.680 -10.922 3.073 1.00 90.69 175 THR A N 1
ATOM 1436 C CA . THR A 1 175 ? -12.704 -11.968 3.207 1.00 90.69 175 THR A CA 1
ATOM 1437 C C . THR A 1 175 ? -13.082 -12.249 4.659 1.00 90.69 175 THR A C 1
ATOM 1439 O O . THR A 1 175 ? -14.262 -12.450 4.944 1.00 90.69 175 THR A O 1
ATOM 1442 N N . SER A 1 176 ? -12.126 -12.207 5.591 1.00 88.81 176 SER A N 1
ATOM 1443 C CA . SER A 1 176 ? -12.401 -12.289 7.030 1.00 88.81 176 SER A CA 1
ATOM 1444 C C . SER A 1 176 ? -13.282 -11.127 7.496 1.00 88.81 176 SER A C 1
ATOM 1446 O O . SER A 1 176 ? -14.274 -11.344 8.195 1.00 88.81 176 SER A O 1
ATOM 1448 N N . LEU A 1 177 ? -12.987 -9.908 7.032 1.00 87.44 177 LEU A N 1
ATOM 1449 C CA . LEU A 1 177 ? -13.785 -8.716 7.310 1.00 87.44 177 LEU A CA 1
ATOM 1450 C C . LEU A 1 177 ? -15.205 -8.832 6.729 1.00 87.44 177 LEU A C 1
ATOM 1452 O O . LEU A 1 177 ? -16.175 -8.549 7.431 1.00 87.44 177 LEU A O 1
ATOM 1456 N N . ASN A 1 178 ? -15.346 -9.347 5.504 1.00 89.62 178 ASN A N 1
ATOM 1457 C CA . ASN A 1 178 ? -16.646 -9.637 4.888 1.00 89.62 178 ASN A CA 1
ATOM 1458 C C . ASN A 1 178 ? -17.465 -10.643 5.710 1.00 89.62 178 ASN A C 1
ATOM 1460 O O . ASN A 1 178 ? -18.627 -10.401 6.040 1.00 89.62 178 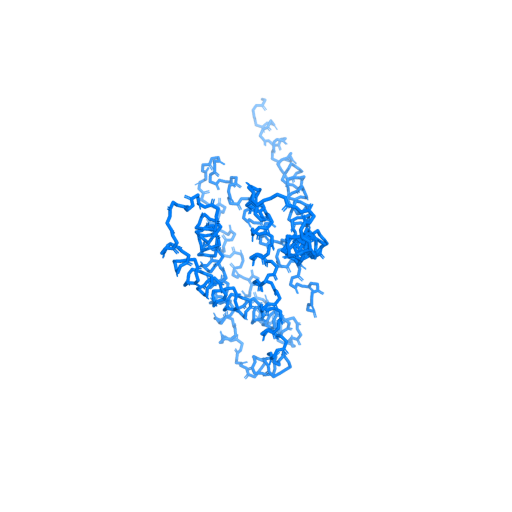ASN A O 1
ATOM 1464 N N . VAL A 1 179 ? -16.853 -11.762 6.112 1.00 87.31 179 VAL A N 1
ATOM 1465 C CA . VAL A 1 179 ? -17.508 -12.741 6.993 1.00 87.31 179 VAL A CA 1
ATOM 1466 C C . VAL A 1 179 ? -17.912 -12.091 8.314 1.00 87.31 179 VAL A C 1
ATOM 1468 O O . VAL A 1 179 ? -19.008 -12.364 8.799 1.00 87.31 179 VAL A O 1
ATOM 1471 N N . ALA A 1 180 ? -17.072 -11.224 8.883 1.00 85.44 180 ALA A N 1
ATOM 1472 C CA . ALA A 1 180 ? -17.364 -10.569 10.148 1.00 85.44 180 ALA A CA 1
ATOM 1473 C C . ALA A 1 180 ? -18.572 -9.630 10.064 1.00 85.44 180 ALA A C 1
ATOM 1475 O O . ALA A 1 180 ? -19.464 -9.718 10.913 1.00 85.44 180 ALA A O 1
ATOM 1476 N N . ILE A 1 181 ? -18.639 -8.800 9.022 1.00 85.94 181 ILE A N 1
ATOM 1477 C CA . ILE A 1 181 ? -19.739 -7.857 8.782 1.00 85.94 181 ILE A CA 1
ATOM 1478 C C . ILE A 1 181 ? -21.038 -8.596 8.458 1.00 85.94 181 ILE A C 1
ATOM 1480 O O . ILE A 1 181 ? -22.087 -8.259 9.002 1.00 85.94 181 ILE A O 1
ATOM 1484 N N . ASN A 1 182 ? -20.972 -9.628 7.613 1.00 85.75 182 ASN A N 1
ATOM 1485 C CA . ASN A 1 182 ? -22.145 -10.395 7.192 1.00 85.75 182 ASN A CA 1
ATOM 1486 C C . ASN A 1 182 ? -22.566 -11.480 8.205 1.00 85.75 182 ASN A C 1
ATOM 1488 O O . ASN A 1 182 ? -23.517 -12.232 7.978 1.00 85.75 182 ASN A O 1
ATOM 1492 N N . SER A 1 183 ? -21.849 -11.632 9.320 1.00 83.25 183 SER A N 1
ATOM 1493 C CA . SER A 1 183 ? -22.222 -12.607 10.340 1.00 83.25 183 SER A CA 1
ATOM 1494 C C . SER A 1 183 ? -23.394 -12.095 11.180 1.00 83.25 183 SER A C 1
ATOM 1496 O O . SER A 1 183 ? -23.372 -10.996 11.727 1.00 83.25 183 SER A O 1
ATOM 1498 N N . ASN A 1 184 ? -24.405 -12.943 11.384 1.00 75.62 184 ASN A N 1
ATOM 1499 C CA . ASN A 1 184 ? -25.497 -12.650 12.325 1.00 75.62 184 ASN A CA 1
ATOM 1500 C C . ASN A 1 184 ? -24.999 -12.528 13.782 1.00 75.62 184 ASN A C 1
ATOM 1502 O O . ASN A 1 184 ? -25.688 -11.989 14.650 1.00 75.62 184 ASN A O 1
ATOM 1506 N N . ASN A 1 185 ? -23.787 -13.019 14.056 1.00 74.50 185 ASN A N 1
ATOM 1507 C CA . ASN A 1 185 ? -23.158 -12.986 15.364 1.00 74.50 185 ASN A CA 1
ATOM 1508 C C . ASN A 1 185 ? -22.448 -11.649 15.588 1.00 74.50 185 ASN A C 1
ATOM 1510 O O . ASN A 1 185 ? -21.233 -11.535 15.426 1.00 74.50 185 ASN A O 1
ATOM 1514 N N . LYS A 1 186 ? -23.200 -10.666 16.095 1.00 78.81 186 LYS A N 1
ATOM 1515 C CA . LYS A 1 186 ? -22.668 -9.357 16.526 1.00 78.81 186 LYS A CA 1
ATOM 1516 C C . LYS A 1 186 ? -21.473 -9.463 17.490 1.00 78.81 186 LYS A C 1
ATOM 1518 O O . LYS A 1 186 ? -20.679 -8.533 17.576 1.00 78.81 186 LYS A O 1
ATOM 1523 N N . GLY A 1 187 ? -21.322 -10.601 18.177 1.00 77.94 187 GLY A N 1
ATOM 1524 C CA . GLY A 1 187 ? -20.223 -10.875 19.101 1.00 77.94 187 GLY A CA 1
ATOM 1525 C C . GLY A 1 187 ? -18.827 -10.722 18.491 1.00 77.94 187 GLY A C 1
ATOM 1526 O O . GLY A 1 187 ? -17.952 -10.198 19.169 1.00 77.94 187 GLY A O 1
ATOM 1527 N N . LEU A 1 188 ? -18.608 -11.092 17.222 1.00 80.75 188 LEU A N 1
ATOM 1528 C CA . LEU A 1 188 ? -17.287 -10.928 16.597 1.00 80.75 188 LEU A CA 1
ATOM 1529 C C . LEU A 1 188 ? -16.905 -9.447 16.471 1.00 80.75 188 LEU A C 1
ATOM 1531 O O . LEU A 1 188 ? -15.826 -9.043 16.900 1.00 80.75 188 LEU A O 1
ATOM 1535 N N . LEU A 1 189 ? -17.829 -8.630 15.961 1.00 81.62 189 LEU A N 1
ATOM 1536 C CA . LEU A 1 189 ? -17.634 -7.190 15.804 1.00 81.62 189 LEU A CA 1
ATOM 1537 C C . LEU A 1 189 ? -17.484 -6.490 17.163 1.00 81.62 189 LEU A C 1
ATOM 1539 O O . LEU A 1 189 ? -16.637 -5.613 17.318 1.00 81.62 189 LEU A O 1
ATOM 1543 N N . THR A 1 190 ? -18.240 -6.916 18.182 1.00 81.38 190 THR A N 1
ATOM 1544 C CA . THR A 1 190 ? -18.072 -6.416 19.557 1.00 81.38 190 THR A CA 1
ATOM 1545 C C . THR A 1 190 ? -16.678 -6.718 20.114 1.00 81.38 190 THR A C 1
ATOM 1547 O O . THR A 1 190 ? -16.070 -5.839 20.724 1.00 81.38 190 THR A O 1
ATOM 1550 N N . ILE A 1 191 ? -16.143 -7.923 19.884 1.00 83.19 191 ILE A N 1
ATOM 1551 C CA . ILE A 1 191 ? -14.799 -8.295 20.345 1.00 83.19 191 ILE A CA 1
ATOM 1552 C C . ILE A 1 191 ? -13.731 -7.450 19.629 1.00 83.19 191 ILE A C 1
ATOM 1554 O O . ILE A 1 191 ? -12.866 -6.889 20.302 1.00 83.19 191 ILE A O 1
ATOM 1558 N N . MET A 1 192 ? -13.821 -7.274 18.307 1.00 82.94 192 MET A N 1
ATOM 1559 C CA . MET A 1 192 ? -12.889 -6.420 17.550 1.00 82.94 192 MET A CA 1
ATOM 1560 C C . MET A 1 192 ? -12.900 -4.969 18.054 1.00 82.94 192 MET A C 1
ATOM 1562 O O . MET A 1 192 ? -11.848 -4.388 18.311 1.00 82.94 192 MET A O 1
ATOM 1566 N N . MET A 1 193 ? -14.087 -4.403 18.294 1.00 85.69 193 MET A N 1
ATOM 1567 C CA . MET A 1 193 ? -14.220 -3.058 18.867 1.00 85.69 193 MET A CA 1
ATOM 1568 C C . MET A 1 193 ? -13.625 -2.966 20.277 1.00 85.69 193 MET A C 1
ATOM 1570 O O . MET A 1 193 ? -12.974 -1.976 20.604 1.00 85.69 193 MET A O 1
ATOM 1574 N N . SER A 1 194 ? -13.798 -3.997 21.111 1.00 84.31 194 SER A N 1
ATOM 1575 C CA . SER A 1 194 ? -13.202 -4.026 22.451 1.00 84.31 194 SER A CA 1
ATOM 1576 C C . SER A 1 194 ? -11.670 -4.039 22.416 1.00 84.31 194 SER A C 1
ATOM 1578 O O . SER A 1 194 ? -11.044 -3.388 23.252 1.00 84.31 194 SER A O 1
ATOM 1580 N N . ASN A 1 195 ? -11.068 -4.701 21.419 1.00 86.00 195 ASN A N 1
ATOM 1581 C CA . ASN A 1 195 ? -9.618 -4.731 21.241 1.00 86.00 195 ASN A CA 1
ATOM 1582 C C . ASN A 1 195 ? -9.072 -3.332 20.900 1.00 86.00 195 ASN A C 1
ATOM 1584 O O . ASN A 1 195 ? -8.148 -2.854 21.557 1.00 86.00 195 ASN A O 1
ATOM 1588 N N . ASN A 1 196 ? -9.741 -2.615 19.989 1.00 86.88 196 ASN A N 1
ATOM 1589 C CA . ASN A 1 196 ? -9.406 -1.224 19.655 1.00 86.88 196 ASN A CA 1
ATOM 1590 C C . ASN A 1 196 ? -9.454 -0.292 20.881 1.00 86.88 196 ASN A C 1
ATOM 1592 O O . ASN A 1 196 ? -8.631 0.612 21.015 1.00 86.88 196 ASN A O 1
ATOM 1596 N N . PHE A 1 197 ? -10.380 -0.515 21.821 1.00 87.69 197 PHE A N 1
ATOM 1597 C CA . PHE A 1 197 ? -10.416 0.254 23.071 1.00 87.69 197 PHE A CA 1
ATOM 1598 C C . PHE A 1 197 ? -9.235 -0.047 24.001 1.00 87.69 197 PHE A C 1
ATOM 1600 O O . PHE A 1 197 ? -8.747 0.863 24.675 1.00 87.69 197 PHE A O 1
ATOM 1607 N N . VAL A 1 198 ? -8.768 -1.298 24.056 1.00 86.00 198 VAL A N 1
ATOM 1608 C CA . VAL A 1 198 ? -7.579 -1.673 24.839 1.00 86.00 198 VAL A CA 1
ATOM 1609 C C . VAL A 1 198 ? -6.328 -1.024 24.247 1.00 86.00 198 VAL A C 1
ATOM 1611 O O . VAL A 1 198 ? -5.524 -0.460 24.994 1.00 86.00 198 VAL A O 1
ATOM 1614 N N . GLU A 1 199 ? -6.199 -1.026 22.922 1.00 84.25 199 GLU A N 1
ATOM 1615 C CA . GLU A 1 199 ? -5.104 -0.360 22.216 1.00 84.25 199 GLU A CA 1
ATOM 1616 C C . GLU A 1 199 ? -5.126 1.161 22.427 1.00 84.25 199 GLU A C 1
ATOM 1618 O O . GLU A 1 199 ? -4.112 1.752 22.813 1.00 84.25 199 GLU A O 1
ATOM 1623 N N . LEU A 1 200 ? -6.298 1.792 22.289 1.00 87.25 200 LEU A N 1
ATOM 1624 C CA . LEU A 1 200 ? -6.480 3.223 22.542 1.00 87.25 200 LEU A CA 1
ATOM 1625 C C . LEU A 1 200 ? -6.131 3.585 23.988 1.00 87.25 200 LEU A C 1
ATOM 1627 O O . LEU A 1 200 ? -5.450 4.576 24.245 1.00 87.25 200 LEU A O 1
ATOM 1631 N N . LYS A 1 201 ? -6.543 2.763 24.957 1.00 88.12 201 LYS A N 1
ATOM 1632 C CA . LYS A 1 201 ? -6.164 2.963 26.358 1.00 88.12 201 LYS A CA 1
ATOM 1633 C C . LYS A 1 201 ? -4.640 2.934 26.521 1.00 88.12 201 LYS A C 1
ATOM 1635 O O . LYS A 1 201 ? -4.092 3.796 27.203 1.00 88.12 201 LYS A O 1
ATOM 1640 N N . GLY A 1 202 ? -3.956 1.978 25.893 1.00 86.81 202 GLY A N 1
ATOM 1641 C CA . GLY A 1 202 ? -2.496 1.868 25.938 1.00 86.81 202 GLY A CA 1
ATOM 1642 C C . GLY A 1 202 ? -1.771 3.073 25.328 1.00 86.81 202 GLY A C 1
ATOM 1643 O O . GLY A 1 202 ? -0.749 3.508 25.863 1.00 86.81 202 GLY A O 1
ATOM 1644 N N . SER A 1 203 ? -2.308 3.648 24.250 1.00 85.00 203 SER A N 1
ATOM 1645 C CA . SER A 1 203 ? -1.698 4.796 23.571 1.00 85.00 203 SER A CA 1
ATOM 1646 C C . SER A 1 203 ? -1.893 6.116 24.326 1.00 85.00 203 SER A C 1
ATOM 1648 O O . SER A 1 203 ? -0.948 6.897 24.414 1.00 85.00 203 SER A O 1
ATOM 1650 N N . VAL A 1 204 ? -3.049 6.347 24.961 1.00 85.94 204 VAL A N 1
ATOM 1651 C CA . VAL A 1 204 ? -3.345 7.601 25.692 1.00 85.94 204 VAL A CA 1
ATOM 1652 C C . VAL A 1 204 ? -2.437 7.811 26.912 1.00 85.94 204 VAL A C 1
ATOM 1654 O O . VAL A 1 204 ? -2.113 8.949 27.253 1.00 85.94 204 VAL A O 1
ATOM 1657 N N . PHE A 1 205 ? -1.993 6.734 27.565 1.00 85.75 205 PHE A N 1
ATOM 1658 C CA . PHE A 1 205 ? -1.087 6.825 28.719 1.00 85.75 205 PHE A CA 1
ATOM 1659 C C . PHE A 1 205 ? 0.397 6.870 28.337 1.00 85.75 205 PHE A C 1
ATOM 1661 O O . PHE A 1 205 ? 1.248 7.116 29.196 1.00 85.75 205 PHE A O 1
ATOM 1668 N N . LYS A 1 206 ? 0.731 6.645 27.064 1.00 88.88 206 LYS A N 1
ATOM 1669 C CA . LYS A 1 206 ? 2.114 6.619 26.596 1.00 88.88 206 LYS A CA 1
ATOM 1670 C C . LYS A 1 206 ? 2.585 8.028 26.237 1.00 88.88 206 LYS A C 1
ATOM 1672 O O . LYS A 1 206 ? 1.921 8.770 25.519 1.00 88.88 206 LYS A O 1
ATOM 1677 N N . LYS A 1 207 ? 3.771 8.404 26.720 1.00 87.00 207 LYS A N 1
ATOM 1678 C CA . LYS A 1 207 ? 4.436 9.647 26.309 1.00 87.00 207 LYS A CA 1
ATOM 1679 C C . LYS A 1 207 ? 5.141 9.421 24.971 1.00 87.00 207 LYS A C 1
ATOM 1681 O O . LYS A 1 207 ? 5.931 8.488 24.852 1.00 87.00 207 LYS A O 1
ATOM 1686 N N . PHE A 1 208 ? 4.879 10.288 23.996 1.00 86.62 208 PHE A N 1
ATOM 1687 C CA . PHE A 1 208 ? 5.505 10.236 22.674 1.00 86.62 208 PHE A CA 1
ATOM 1688 C C . PHE A 1 208 ? 6.415 11.442 22.437 1.00 86.62 208 PHE A C 1
ATOM 1690 O O . PHE A 1 208 ? 6.062 12.577 22.768 1.00 86.62 208 PHE A O 1
ATOM 1697 N N . ASP A 1 209 ? 7.572 11.195 21.823 1.00 93.19 209 ASP A N 1
ATOM 1698 C CA . ASP A 1 209 ? 8.401 12.251 21.242 1.00 93.19 209 ASP A CA 1
ATOM 1699 C C . ASP A 1 209 ? 7.757 12.792 19.964 1.00 93.19 209 ASP A C 1
ATOM 1701 O O . ASP A 1 209 ? 6.988 12.095 19.303 1.00 93.19 209 ASP A O 1
ATOM 1705 N N . LYS A 1 210 ? 8.107 14.020 19.569 1.00 91.19 210 LYS A N 1
ATOM 1706 C CA . LYS A 1 210 ? 7.505 14.691 18.401 1.00 91.19 210 LYS A CA 1
ATOM 1707 C C . LYS A 1 210 ? 7.640 13.876 17.106 1.00 91.19 210 LYS A C 1
ATOM 1709 O O . LYS A 1 210 ? 6.664 13.737 16.377 1.00 91.19 210 LYS A O 1
ATOM 1714 N N . ASN A 1 211 ? 8.820 13.307 16.851 1.00 92.00 211 ASN A N 1
ATOM 1715 C CA . ASN A 1 211 ? 9.080 12.514 15.643 1.00 92.00 211 ASN A CA 1
ATOM 1716 C C . ASN A 1 211 ? 8.312 11.187 15.663 1.00 92.00 211 ASN A C 1
ATOM 1718 O O . ASN A 1 211 ? 7.710 10.805 14.663 1.00 92.00 211 ASN A O 1
ATOM 1722 N N . ASN A 1 212 ? 8.281 10.531 16.825 1.00 90.75 212 ASN A N 1
ATOM 1723 C CA . ASN A 1 212 ? 7.566 9.272 17.019 1.00 90.75 212 ASN A CA 1
ATOM 1724 C C . ASN A 1 212 ? 6.051 9.468 16.880 1.00 90.75 212 ASN A C 1
ATOM 1726 O O . ASN A 1 212 ? 5.382 8.652 16.254 1.00 90.75 212 ASN A O 1
ATOM 1730 N N . LEU A 1 213 ? 5.515 10.575 17.406 1.00 90.75 213 LEU A N 1
ATOM 1731 C CA . LEU A 1 213 ? 4.108 10.935 17.248 1.00 90.75 213 LEU A CA 1
ATOM 1732 C C . LEU A 1 213 ? 3.760 11.181 15.778 1.00 90.75 213 LEU A C 1
ATOM 1734 O O . LEU A 1 213 ? 2.738 10.698 15.312 1.00 90.75 213 LEU A O 1
ATOM 1738 N N . PHE A 1 214 ? 4.613 11.894 15.037 1.00 91.38 214 PHE A N 1
ATOM 1739 C CA . PHE A 1 214 ? 4.381 12.150 13.616 1.00 91.38 214 PHE A CA 1
ATOM 1740 C C . PHE A 1 214 ? 4.375 10.859 12.788 1.00 91.38 214 PHE A C 1
ATOM 1742 O O . PHE A 1 214 ? 3.450 10.641 12.010 1.00 91.38 214 PHE A O 1
ATOM 1749 N N . GLN A 1 215 ? 5.357 9.974 12.988 1.00 90.56 215 GLN A N 1
ATOM 1750 C CA . GLN A 1 215 ? 5.402 8.678 12.300 1.00 90.56 215 GLN A CA 1
ATOM 1751 C C . GLN A 1 215 ? 4.187 7.807 12.630 1.00 90.56 215 GLN A C 1
ATOM 1753 O O . GLN A 1 215 ? 3.607 7.202 11.728 1.00 90.56 215 GLN A O 1
ATOM 1758 N N . LEU A 1 216 ? 3.770 7.784 13.900 1.00 89.56 216 LEU A N 1
ATOM 1759 C CA . LEU A 1 216 ? 2.572 7.067 14.327 1.00 89.56 216 LEU A CA 1
ATOM 1760 C C . LEU A 1 216 ? 1.319 7.620 13.637 1.00 89.56 216 LEU A C 1
ATOM 1762 O O . LEU A 1 216 ? 0.544 6.844 13.089 1.00 89.56 216 LEU A O 1
ATOM 1766 N N . SER A 1 217 ? 1.156 8.945 13.591 1.00 91.19 217 SER A N 1
ATOM 1767 C CA . SER A 1 217 ? 0.029 9.590 12.910 1.00 91.19 217 SER A CA 1
ATOM 1768 C C . SER A 1 217 ? 0.014 9.300 11.406 1.00 91.19 217 SER A C 1
ATOM 1770 O O . SER A 1 217 ? -1.042 9.014 10.852 1.00 91.19 217 SER A O 1
ATOM 1772 N N . CYS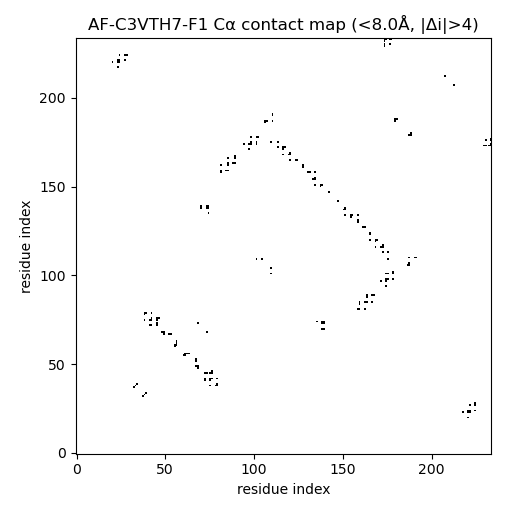 A 1 218 ? 1.169 9.321 10.732 1.00 92.25 218 CYS A N 1
ATOM 1773 C CA . CYS A 1 218 ? 1.262 8.932 9.320 1.00 92.25 218 CYS A CA 1
ATOM 1774 C C . CYS A 1 218 ? 0.874 7.462 9.106 1.00 92.25 218 CYS A C 1
ATOM 1776 O O . CYS A 1 218 ? 0.192 7.135 8.134 1.00 92.25 218 CYS A O 1
ATOM 1778 N N . SER A 1 219 ? 1.290 6.575 10.015 1.00 90.62 219 SER A N 1
ATOM 1779 C CA . SER A 1 219 ? 0.922 5.162 9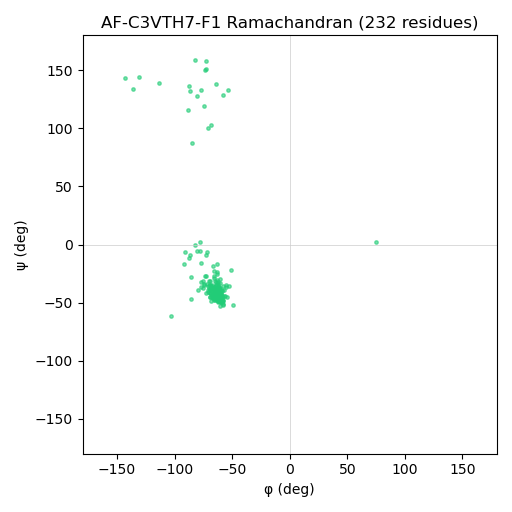.957 1.00 90.62 219 SER A CA 1
ATOM 1780 C C . SER A 1 219 ? -0.581 4.951 10.153 1.00 90.62 219 SER A C 1
ATOM 1782 O O . SER A 1 219 ? -1.164 4.205 9.372 1.00 90.62 219 SER A O 1
ATOM 1784 N N . ASP A 1 220 ? -1.200 5.639 11.122 1.00 91.19 220 ASP A N 1
ATOM 1785 C CA . ASP A 1 220 ? -2.651 5.596 11.380 1.00 91.19 220 ASP A CA 1
ATOM 1786 C C . ASP A 1 220 ? -3.444 6.068 10.153 1.00 91.19 220 ASP A C 1
ATOM 1788 O O . ASP A 1 220 ? -4.384 5.408 9.721 1.00 91.19 220 ASP A O 1
ATOM 1792 N N . VAL A 1 221 ? -3.024 7.160 9.505 1.00 94.75 221 VAL A N 1
ATOM 1793 C CA . VAL A 1 221 ? -3.683 7.634 8.276 1.00 94.75 221 VAL A CA 1
ATOM 1794 C C . VAL A 1 221 ? -3.629 6.586 7.158 1.00 94.75 221 VAL A C 1
ATOM 1796 O O . VAL A 1 221 ? -4.645 6.322 6.510 1.00 94.75 221 VAL A O 1
ATOM 1799 N N . ARG A 1 222 ? -2.469 5.954 6.951 1.00 92.75 222 ARG A N 1
ATOM 1800 C CA . ARG A 1 222 ? -2.295 4.889 5.952 1.00 92.75 222 ARG A CA 1
ATOM 1801 C C . ARG A 1 222 ? -3.140 3.655 6.276 1.00 92.75 222 ARG A C 1
ATOM 1803 O O . ARG A 1 222 ? -3.739 3.085 5.368 1.00 92.75 222 ARG A O 1
ATOM 1810 N N . GLU A 1 223 ? -3.217 3.261 7.543 1.00 90.75 223 GLU A N 1
ATOM 1811 C CA . GLU A 1 223 ? -4.042 2.138 8.004 1.00 90.75 223 GLU A CA 1
ATOM 1812 C C . GLU A 1 223 ? -5.538 2.418 7.812 1.00 90.75 223 GLU A C 1
ATOM 1814 O O . GLU A 1 223 ? -6.252 1.591 7.246 1.00 90.75 223 GLU A O 1
ATOM 1819 N N . ARG A 1 224 ? -6.008 3.623 8.157 1.00 92.12 224 ARG A N 1
ATOM 1820 C CA . ARG A 1 224 ? -7.395 4.048 7.904 1.00 92.12 224 ARG A CA 1
ATOM 1821 C C . ARG A 1 224 ? -7.742 4.053 6.425 1.00 92.12 224 ARG A C 1
ATOM 1823 O O . ARG A 1 224 ? -8.832 3.613 6.063 1.00 92.12 224 ARG A O 1
ATOM 1830 N N . PHE A 1 225 ? -6.841 4.540 5.572 1.00 94.44 225 PHE A N 1
ATOM 1831 C CA . PHE A 1 225 ? -7.037 4.486 4.125 1.00 94.44 225 PHE A CA 1
ATOM 1832 C C . PHE A 1 225 ? -7.132 3.033 3.641 1.00 94.44 225 PHE A C 1
ATOM 1834 O O . PHE A 1 225 ? -8.073 2.694 2.929 1.00 94.44 225 PHE A O 1
ATOM 1841 N N . HIS A 1 226 ? -6.219 2.163 4.083 1.00 91.94 226 HIS A N 1
ATOM 1842 C CA . HIS A 1 226 ? -6.225 0.743 3.733 1.00 91.94 226 HIS A CA 1
ATOM 1843 C C . HIS A 1 226 ? -7.531 0.046 4.149 1.00 91.94 226 HIS A C 1
ATOM 1845 O O . HIS A 1 226 ? -8.183 -0.581 3.316 1.00 91.94 226 HIS A O 1
ATOM 1851 N N . LEU A 1 227 ? -7.969 0.226 5.399 1.00 89.69 227 LEU A N 1
ATOM 1852 C CA . LEU A 1 227 ? -9.241 -0.310 5.891 1.00 89.69 227 LEU A CA 1
ATOM 1853 C C . LEU A 1 227 ? -10.442 0.256 5.124 1.00 89.69 227 LEU A C 1
ATOM 1855 O O . LEU A 1 227 ? -11.360 -0.490 4.800 1.00 89.69 227 LEU A O 1
ATOM 1859 N N . SER A 1 228 ? -10.430 1.549 4.786 1.00 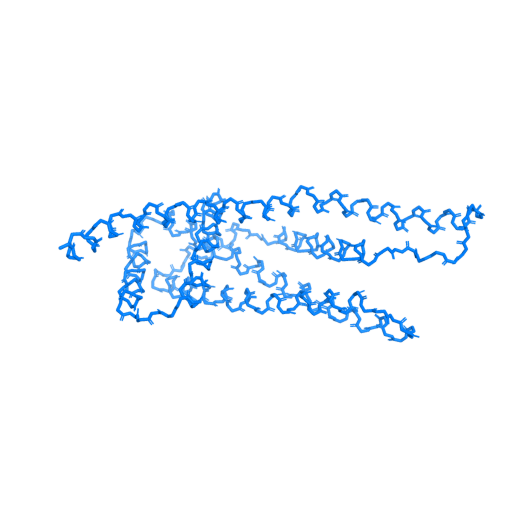91.19 228 SER A N 1
ATOM 1860 C CA . SER A 1 228 ? -11.498 2.171 3.991 1.00 91.19 228 SER A CA 1
ATOM 1861 C C . SER A 1 228 ? -11.597 1.557 2.591 1.00 91.19 228 SER A C 1
ATOM 1863 O O . SER A 1 228 ? -12.699 1.327 2.101 1.00 91.19 228 SER A O 1
ATOM 1865 N N . VAL A 1 229 ? -10.459 1.246 1.960 1.00 91.75 229 VAL A N 1
ATOM 1866 C CA . VAL A 1 229 ? -10.418 0.558 0.660 1.00 91.75 229 VAL A CA 1
ATOM 1867 C C . VAL A 1 229 ? -10.920 -0.881 0.784 1.00 91.75 229 VAL A C 1
ATOM 1869 O O . VAL A 1 229 ? -11.743 -1.298 -0.026 1.00 91.75 229 VAL A O 1
ATOM 1872 N N . LEU A 1 230 ? -10.489 -1.629 1.806 1.00 89.19 230 LEU A N 1
ATOM 1873 C CA . LEU A 1 230 ? -10.982 -2.989 2.053 1.00 89.19 230 LEU A CA 1
ATOM 1874 C C . LEU A 1 230 ? -12.502 -3.017 2.255 1.00 89.19 230 LEU A C 1
ATOM 1876 O O . LEU A 1 230 ? -13.179 -3.851 1.665 1.00 89.19 230 LEU A O 1
ATOM 1880 N N . MET A 1 231 ? -13.035 -2.077 3.035 1.00 87.44 231 MET A N 1
ATOM 1881 C CA . MET A 1 231 ? -14.473 -1.931 3.276 1.00 87.44 231 MET A CA 1
ATOM 1882 C C . MET A 1 231 ? -15.268 -1.537 2.028 1.00 87.44 231 MET A C 1
ATOM 1884 O O . MET A 1 231 ? -16.451 -1.832 1.966 1.00 87.44 231 MET A O 1
ATOM 1888 N N . LEU A 1 232 ? -14.658 -0.845 1.062 1.00 88.31 232 LEU A N 1
ATOM 1889 C CA . LEU A 1 232 ? -15.308 -0.505 -0.208 1.00 88.31 232 LEU A CA 1
ATOM 1890 C C . LEU A 1 232 ? -15.418 -1.731 -1.123 1.00 88.31 232 LEU A C 1
ATOM 1892 O O . LEU A 1 232 ? -16.378 -1.851 -1.878 1.00 88.31 232 LEU A O 1
ATOM 1896 N N . ILE A 1 233 ? -14.417 -2.613 -1.075 1.00 84.56 233 ILE A N 1
ATOM 1897 C CA . ILE A 1 233 ? -14.350 -3.831 -1.896 1.00 84.56 233 ILE A CA 1
ATOM 1898 C C . ILE A 1 233 ? -15.327 -4.908 -1.399 1.00 84.56 233 ILE A C 1
ATOM 1900 O O . ILE A 1 233 ? -15.830 -5.688 -2.208 1.00 84.56 233 ILE A O 1
ATOM 1904 N N . VAL A 1 234 ? -15.532 -4.977 -0.082 1.00 81.19 234 VAL A N 1
ATOM 1905 C CA . VAL A 1 234 ? -16.386 -5.950 0.620 1.00 81.19 234 VAL A CA 1
ATOM 1906 C C . VAL A 1 234 ? -17.862 -5.579 0.527 1.00 81.19 234 VAL A C 1
ATOM 1908 O O . VAL A 1 234 ? -18.654 -6.506 0.239 1.00 81.19 234 VAL A O 1
#